Protein AF-A0A949GEE8-F1 (afdb_monomer)

pLDDT: mean 80.9, std 10.56, range [49.0, 97.5]

Foldseek 3Di:
DDDDDDDDDDDDDDDPPDDDPDPPDCPDPVNVVVV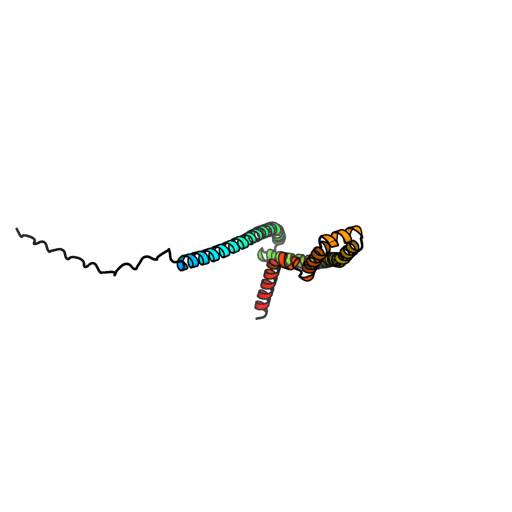VVVVVVVVVVVVVVVVVVVVVVVVVVVVVVCVVVCVVQLVVVVVVVDDSVVSVVVSVVVVVVVVVVCCVVPVVVVVVVVVVVLVCVVVVLVVQCPDPVSVVVCVVPVVSVVVVVVSCCCVVVVCVVCVVCVVVVVVVVVVVVVVVVVVVD

Secondary structure (DSSP, 8-state):
-----PPPPPPPP-----PPPPPP-TT-HHHHHHHHHHHHHHHHHHHHHHHHHHHHHHHHHHHHHHHHHHHHHHHHHHTTT--HHHHHHHHHHHHHHHHHHHHHHHHHHHHHHHHHHHHHHHHHHHHHHTSHHHHHHHHHH-HHHHHHHHHHHHHHT-HHHHHHHHHHHHHHHHHHHHHHHHHH-

Radius of gyration: 35.94 Å; Cα contacts (8 Å, |Δi|>4): 33; chains: 1; bounding box: 63×106×82 Å

Structure (mmCIF, N/CA/C/O backbone):
data_AF-A0A949GEE8-F1
#
_entry.id   AF-A0A949GEE8-F1
#
loop_
_atom_site.group_PDB
_atom_site.id
_atom_site.type_symbol
_atom_site.label_atom_id
_atom_site.label_alt_id
_atom_site.label_comp_id
_atom_site.label_asym_id
_atom_site.label_entity_id
_atom_site.label_seq_id
_atom_site.pdbx_PDB_ins_code
_atom_site.Cartn_x
_atom_site.Cartn_y
_atom_site.Cartn_z
_atom_site.occupancy
_atom_site.B_iso_or_equiv
_atom_site.auth_seq_id
_atom_site.auth_comp_id
_atom_site.auth_asym_id
_atom_site.auth_atom_id
_atom_site.pdbx_PDB_model_num
ATOM 1 N N . MET A 1 1 ? 38.386 -82.946 43.242 1.00 49.00 1 MET A N 1
ATOM 2 C CA . MET A 1 1 ? 38.991 -82.074 42.212 1.00 49.00 1 MET A CA 1
ATOM 3 C C . MET A 1 1 ? 38.326 -82.415 40.879 1.00 49.00 1 MET A C 1
ATOM 5 O O . MET A 1 1 ? 38.713 -83.385 40.246 1.00 49.00 1 MET A O 1
ATOM 9 N N . ALA A 1 2 ? 37.228 -81.736 40.532 1.00 55.41 2 ALA A N 1
ATOM 10 C CA . ALA A 1 2 ? 36.447 -82.032 39.327 1.00 55.41 2 ALA A CA 1
ATOM 11 C C . ALA A 1 2 ? 36.764 -80.991 38.246 1.00 55.41 2 ALA A C 1
ATOM 13 O O . ALA A 1 2 ? 36.607 -79.791 38.459 1.00 55.41 2 ALA A O 1
ATOM 14 N N . ILE A 1 3 ? 37.270 -81.466 37.112 1.00 55.41 3 ILE A N 1
ATOM 15 C CA . ILE A 1 3 ? 37.746 -80.661 35.987 1.00 55.41 3 ILE A CA 1
ATOM 16 C C . ILE A 1 3 ? 36.522 -80.123 35.230 1.00 55.41 3 ILE A C 1
ATOM 18 O O . ILE A 1 3 ? 35.784 -80.886 34.607 1.00 55.41 3 ILE A O 1
ATOM 22 N N . LEU A 1 4 ? 36.288 -78.809 35.283 1.00 63.59 4 LEU A N 1
ATOM 23 C CA . LEU A 1 4 ? 35.229 -78.153 34.513 1.00 63.59 4 LEU A CA 1
ATOM 24 C C . LEU A 1 4 ? 35.628 -78.091 33.030 1.00 63.59 4 LEU A C 1
ATOM 26 O O . LEU A 1 4 ? 36.481 -77.304 32.621 1.00 63.59 4 LEU A O 1
ATOM 30 N N . ARG A 1 5 ? 34.990 -78.932 32.211 1.00 63.94 5 ARG A N 1
ATOM 31 C CA . ARG A 1 5 ? 35.076 -78.906 30.744 1.00 63.94 5 ARG A CA 1
ATOM 32 C C . ARG A 1 5 ? 34.486 -77.589 30.213 1.00 63.94 5 ARG A C 1
ATOM 34 O O . ARG A 1 5 ? 33.286 -77.346 30.336 1.00 63.94 5 ARG A O 1
ATOM 41 N N . LYS A 1 6 ? 35.319 -76.749 29.594 1.00 63.22 6 LYS A N 1
ATOM 42 C CA . LYS A 1 6 ? 34.909 -75.504 28.922 1.00 63.22 6 LYS A CA 1
ATOM 43 C C . LYS A 1 6 ? 34.114 -75.852 27.650 1.00 63.22 6 LYS A C 1
ATOM 45 O O . LYS A 1 6 ? 34.649 -76.492 26.749 1.00 63.22 6 LYS A O 1
ATOM 50 N N . LYS A 1 7 ? 32.829 -75.473 27.593 1.00 64.69 7 LYS A N 1
ATOM 51 C CA . LYS A 1 7 ? 31.974 -75.598 26.393 1.00 64.69 7 LYS A CA 1
ATOM 52 C C . LYS A 1 7 ? 32.524 -74.712 25.258 1.00 64.69 7 LYS A C 1
ATOM 54 O O . LYS A 1 7 ? 32.916 -73.580 25.545 1.00 64.69 7 LYS A O 1
ATOM 59 N N . PRO A 1 8 ? 32.534 -75.174 23.993 1.00 59.94 8 PRO A N 1
ATOM 60 C CA . PRO A 1 8 ? 32.982 -74.358 22.868 1.00 59.94 8 PRO A CA 1
ATOM 61 C C . PRO A 1 8 ? 31.983 -73.223 22.600 1.00 59.94 8 PRO A C 1
ATOM 63 O O . PRO A 1 8 ? 30.769 -73.433 22.624 1.00 59.94 8 PRO A O 1
ATOM 66 N N . ALA A 1 9 ? 32.500 -72.013 22.379 1.00 63.97 9 ALA A N 1
ATOM 67 C CA . ALA A 1 9 ? 31.698 -70.844 22.035 1.00 63.97 9 ALA A CA 1
ATOM 68 C C . ALA A 1 9 ? 31.057 -71.034 20.650 1.00 63.97 9 ALA A C 1
ATOM 70 O O . ALA A 1 9 ? 31.737 -71.358 19.678 1.00 63.97 9 ALA A O 1
ATOM 71 N N . LYS A 1 10 ? 29.736 -70.854 20.582 1.00 64.19 10 LYS A N 1
ATOM 72 C CA . LYS A 1 10 ? 28.920 -70.948 19.367 1.00 64.19 10 LYS A CA 1
ATOM 73 C C . LYS A 1 10 ? 29.175 -69.706 18.503 1.00 64.19 10 LYS A C 1
ATOM 75 O O . LYS A 1 10 ? 28.939 -68.596 18.971 1.00 64.19 10 LYS A O 1
ATOM 80 N N . SER A 1 11 ? 29.675 -69.881 17.280 1.00 66.25 11 SER A N 1
ATOM 81 C CA . SER A 1 11 ? 29.863 -68.793 16.315 1.00 66.25 11 SER A CA 1
ATOM 82 C C . SER A 1 11 ? 28.506 -68.245 15.856 1.00 66.25 11 SER A C 1
ATOM 84 O O . SER A 1 11 ? 27.593 -69.005 15.532 1.00 66.25 11 SER A O 1
ATOM 86 N N . ILE A 1 12 ? 28.361 -66.919 15.875 1.00 67.69 12 ILE A N 1
ATOM 87 C CA . ILE A 1 12 ? 27.165 -66.212 15.401 1.00 67.69 12 ILE A CA 1
ATOM 88 C C . ILE A 1 12 ? 27.208 -66.216 13.863 1.00 67.69 12 ILE A C 1
ATOM 90 O O . ILE A 1 12 ? 28.231 -65.802 13.313 1.00 67.69 12 ILE A O 1
ATOM 94 N N . PRO A 1 13 ? 26.163 -66.679 13.154 1.00 65.62 13 PRO A N 1
ATOM 95 C CA . PRO A 1 13 ? 26.106 -66.574 11.700 1.00 65.62 13 PRO A CA 1
ATOM 96 C C . PRO A 1 13 ? 26.004 -65.097 11.305 1.00 65.62 13 PRO A C 1
ATOM 98 O O . PRO A 1 13 ? 25.067 -64.415 11.713 1.00 65.62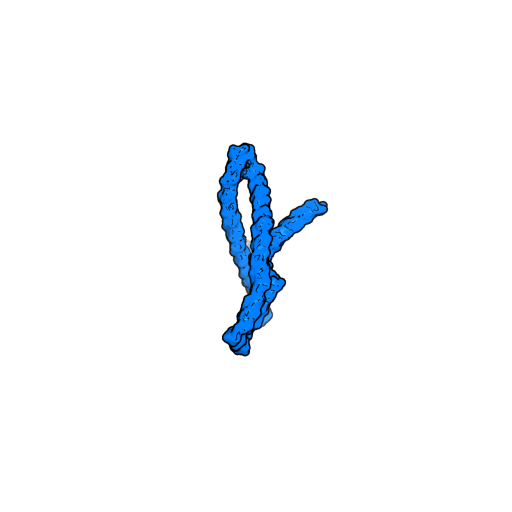 13 PRO A O 1
ATOM 101 N N . THR A 1 14 ? 26.964 -64.581 10.540 1.00 67.50 14 THR A N 1
ATOM 102 C CA . THR A 1 14 ? 26.827 -63.285 9.865 1.00 67.50 14 THR A CA 1
ATOM 103 C C . THR A 1 14 ? 25.762 -63.425 8.784 1.00 67.50 14 THR A C 1
ATOM 105 O O . THR A 1 14 ? 25.998 -64.113 7.791 1.00 67.50 14 THR A O 1
ATOM 108 N N . GLU A 1 15 ? 24.586 -62.831 8.996 1.00 73.25 15 GLU A N 1
ATOM 109 C CA . GLU A 1 15 ? 23.556 -62.746 7.960 1.00 73.25 15 GLU A CA 1
ATOM 110 C C . GLU A 1 15 ? 24.078 -61.921 6.777 1.00 73.25 15 GLU A C 1
ATOM 112 O O . GLU A 1 15 ? 24.629 -60.831 6.943 1.00 73.25 15 GLU A O 1
ATOM 117 N N . ASP A 1 16 ? 23.954 -62.494 5.583 1.00 76.50 16 ASP A N 1
ATOM 118 C CA . ASP A 1 16 ? 24.390 -61.903 4.325 1.00 76.50 16 ASP A CA 1
ATOM 119 C C . ASP A 1 16 ? 23.353 -60.863 3.874 1.00 76.50 16 ASP A C 1
ATOM 121 O O . ASP A 1 16 ? 22.293 -61.205 3.349 1.00 76.50 16 ASP A O 1
ATOM 125 N N . PHE A 1 17 ? 23.637 -59.580 4.118 1.00 76.88 17 PHE A N 1
ATOM 126 C CA . PHE A 1 17 ? 22.763 -58.453 3.757 1.00 76.88 17 PHE A CA 1
ATOM 127 C C . PHE A 1 17 ? 22.779 -58.109 2.255 1.00 76.88 17 PHE A C 1
ATOM 129 O O . PHE A 1 17 ? 22.284 -57.052 1.855 1.00 76.88 17 PHE A O 1
ATOM 136 N N . GLY A 1 18 ? 23.320 -58.992 1.414 1.00 82.00 18 GLY A N 1
ATOM 137 C CA . GLY A 1 18 ? 23.455 -58.769 -0.015 1.00 82.00 18 GLY A CA 1
ATOM 138 C C . GLY A 1 18 ? 24.596 -57.813 -0.356 1.00 82.00 18 GLY A C 1
ATOM 139 O O . GLY A 1 18 ? 25.182 -57.129 0.487 1.00 82.00 18 GLY A O 1
ATOM 140 N N . VAL A 1 19 ? 24.943 -57.774 -1.640 1.00 78.00 19 VAL A N 1
ATOM 141 C CA . VAL A 1 19 ? 26.004 -56.895 -2.136 1.00 78.00 19 VAL A CA 1
ATOM 142 C C . VAL A 1 19 ? 25.534 -55.443 -2.136 1.00 78.00 19 VAL A C 1
ATOM 144 O O . VAL A 1 19 ? 24.436 -55.128 -2.596 1.00 78.00 19 VAL A O 1
ATOM 147 N N . SER A 1 20 ? 26.382 -54.545 -1.633 1.00 80.81 20 SER A N 1
ATOM 148 C CA . SER A 1 20 ? 26.119 -53.106 -1.671 1.00 80.81 20 SER A CA 1
ATOM 149 C C . SER A 1 20 ? 25.846 -52.671 -3.117 1.00 80.81 20 SER A C 1
ATOM 151 O O . SER A 1 20 ? 26.635 -52.974 -4.017 1.00 80.81 20 SER A O 1
ATOM 153 N N . GLY A 1 21 ? 24.709 -52.009 -3.349 1.00 82.06 21 GLY A N 1
ATOM 154 C CA . GLY A 1 21 ? 24.316 -51.535 -4.677 1.00 82.06 21 GLY A CA 1
ATOM 155 C C . GLY A 1 21 ? 25.381 -50.619 -5.285 1.00 82.06 21 GLY A C 1
ATOM 156 O O . GLY A 1 21 ? 26.124 -49.949 -4.565 1.00 82.06 21 GLY A O 1
ATOM 157 N N . GLN A 1 22 ? 25.474 -50.592 -6.617 1.00 81.88 22 GLN A N 1
ATOM 158 C CA . GLN A 1 22 ? 26.475 -49.766 -7.294 1.00 81.88 22 GLN A CA 1
ATOM 159 C C . GLN A 1 22 ? 26.357 -48.295 -6.850 1.00 81.88 22 GLN A C 1
ATOM 161 O O . GLN A 1 22 ? 25.243 -47.766 -6.774 1.00 81.88 22 GLN A O 1
ATOM 166 N N . PRO A 1 23 ? 27.484 -47.619 -6.559 1.00 81.25 23 PRO A N 1
ATOM 167 C CA . PRO A 1 23 ? 27.456 -46.235 -6.116 1.00 81.25 23 PRO A CA 1
ATOM 168 C C . PRO A 1 23 ? 26.852 -45.352 -7.210 1.00 81.25 23 PRO A C 1
ATOM 170 O O . PRO A 1 23 ? 27.159 -45.508 -8.393 1.00 81.25 23 PRO A O 1
ATOM 173 N N . ILE A 1 24 ? 25.999 -44.404 -6.815 1.00 79.38 24 ILE A N 1
ATOM 174 C CA . ILE A 1 24 ? 25.363 -43.482 -7.761 1.00 79.38 24 ILE A CA 1
ATOM 175 C C . ILE A 1 24 ? 26.445 -42.712 -8.523 1.00 79.38 24 ILE A C 1
ATOM 177 O O . ILE A 1 24 ? 27.227 -41.954 -7.942 1.00 79.38 24 ILE A O 1
ATOM 181 N N . ASN A 1 25 ? 26.470 -42.898 -9.842 1.00 82.19 25 ASN A N 1
ATOM 182 C CA . ASN A 1 25 ? 27.443 -42.265 -10.715 1.00 82.19 25 ASN A CA 1
ATOM 183 C C . ASN A 1 25 ? 27.067 -40.795 -10.969 1.00 82.19 25 ASN A C 1
ATOM 185 O O . ASN A 1 25 ? 26.136 -40.487 -11.715 1.00 82.19 25 ASN A O 1
ATOM 189 N N . ARG A 1 26 ? 27.821 -39.880 -10.353 1.00 80.94 26 ARG A N 1
ATOM 190 C CA . ARG A 1 26 ? 27.609 -38.425 -10.431 1.00 80.94 26 ARG A CA 1
ATOM 191 C C . ARG A 1 26 ? 28.000 -37.812 -11.784 1.00 80.94 26 ARG A C 1
ATOM 193 O O . ARG A 1 26 ? 27.663 -36.657 -12.020 1.00 80.94 26 ARG A O 1
ATOM 200 N N . ASN A 1 27 ? 28.656 -38.565 -12.674 1.00 83.75 27 ASN A N 1
ATOM 201 C CA . ASN A 1 27 ? 29.057 -38.095 -14.006 1.00 83.75 27 ASN A CA 1
ATOM 202 C C . ASN A 1 27 ? 27.949 -38.203 -15.069 1.00 83.75 27 ASN A C 1
ATOM 204 O O . ASN A 1 27 ? 28.174 -37.805 -16.211 1.00 83.75 27 ASN A O 1
ATOM 208 N N . ASN A 1 28 ? 26.768 -38.744 -14.746 1.00 87.38 28 ASN A N 1
ATOM 209 C CA . ASN A 1 28 ? 25.679 -38.826 -15.720 1.00 87.38 28 ASN A CA 1
ATOM 210 C C . ASN A 1 28 ? 25.092 -37.419 -15.993 1.00 87.38 28 ASN A C 1
ATOM 212 O O . ASN A 1 28 ? 24.661 -36.759 -15.040 1.00 87.38 28 ASN A O 1
ATOM 216 N N . PRO A 1 29 ? 25.005 -36.970 -17.265 1.00 89.56 29 PRO A N 1
ATOM 217 C CA . PRO A 1 29 ? 24.419 -35.677 -17.631 1.00 89.56 29 PRO A CA 1
ATOM 218 C C . PRO A 1 29 ? 23.014 -35.442 -17.059 1.00 89.56 29 PRO A C 1
ATOM 220 O O . PRO A 1 29 ? 22.670 -34.314 -16.710 1.00 89.56 29 PRO A O 1
ATOM 223 N N . PHE A 1 30 ? 22.215 -36.504 -16.903 1.00 90.50 30 PHE A N 1
ATOM 224 C CA . PHE A 1 30 ? 20.879 -36.417 -16.315 1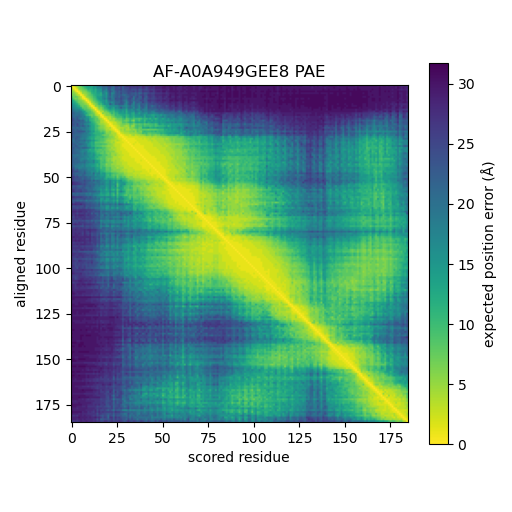.00 90.50 30 PHE A CA 1
ATOM 225 C C . PHE A 1 30 ? 20.912 -36.015 -14.834 1.00 90.50 30 PHE A C 1
ATOM 227 O O . PHE A 1 30 ? 20.151 -35.144 -14.419 1.00 90.50 30 PHE A O 1
ATOM 234 N N . TYR A 1 31 ? 21.818 -36.601 -14.040 1.00 89.75 31 TYR A N 1
ATOM 235 C CA . TYR A 1 31 ? 21.957 -36.277 -12.615 1.00 89.75 31 TYR A CA 1
ATOM 236 C C . TYR A 1 31 ? 22.372 -34.813 -12.429 1.00 89.75 31 TYR A C 1
ATOM 238 O O . TYR A 1 31 ? 21.798 -34.108 -11.601 1.00 89.75 31 TYR A O 1
ATOM 246 N N . PHE A 1 32 ? 23.310 -34.334 -13.253 1.00 91.12 32 PHE A N 1
ATOM 247 C CA . PHE A 1 32 ? 23.725 -32.932 -13.261 1.00 91.12 32 PHE A CA 1
ATOM 248 C C . PHE A 1 32 ? 22.570 -31.988 -13.632 1.00 91.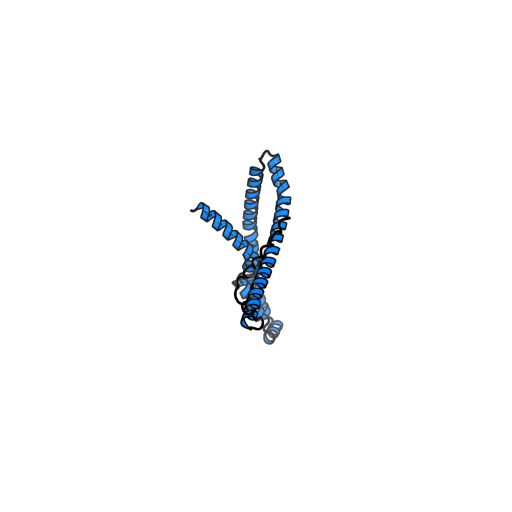12 32 PHE A C 1
ATOM 250 O O . PHE A 1 32 ? 22.313 -31.024 -12.912 1.00 91.12 32 PHE A O 1
ATOM 257 N N . GLY A 1 33 ? 21.834 -32.288 -14.709 1.00 93.50 33 GLY A N 1
ATOM 258 C CA . GLY A 1 33 ? 20.691 -31.484 -15.148 1.00 93.50 33 GLY A CA 1
ATOM 259 C C . GLY A 1 33 ? 19.563 -31.431 -14.115 1.00 93.50 33 GLY A C 1
ATOM 260 O O . GLY A 1 33 ? 19.028 -30.358 -13.843 1.00 93.50 33 GLY A O 1
ATOM 261 N N . PHE A 1 34 ? 19.243 -32.561 -13.482 1.00 94.56 34 PHE A N 1
ATOM 262 C CA . PHE A 1 34 ? 18.227 -32.635 -12.431 1.00 94.56 34 PHE A CA 1
ATOM 263 C C . PHE A 1 34 ? 18.610 -31.815 -11.191 1.00 94.56 34 PHE A C 1
ATOM 265 O O . PHE A 1 34 ? 17.787 -31.055 -10.669 1.00 94.56 34 PHE A O 1
ATOM 272 N N . LEU A 1 35 ? 19.867 -31.920 -10.738 1.00 94.44 35 LEU A N 1
ATOM 273 C CA . LEU A 1 35 ? 20.364 -31.148 -9.597 1.00 94.44 35 LEU A CA 1
ATOM 274 C C . LEU A 1 35 ? 20.372 -29.646 -9.906 1.00 94.44 35 LEU A C 1
ATOM 276 O O . LEU A 1 35 ? 19.938 -28.845 -9.080 1.00 94.44 35 LEU A O 1
ATOM 280 N N . ALA A 1 36 ? 20.821 -29.273 -11.107 1.00 94.88 36 ALA A N 1
ATOM 281 C CA . ALA A 1 36 ? 20.853 -27.889 -11.562 1.00 94.88 36 ALA A CA 1
ATOM 282 C C . ALA A 1 36 ? 19.443 -27.294 -11.675 1.00 94.88 36 ALA A C 1
ATOM 284 O O . ALA A 1 36 ? 19.211 -26.191 -11.191 1.00 94.88 36 ALA A O 1
ATOM 285 N N . ALA A 1 37 ? 18.483 -28.028 -12.246 1.00 95.81 37 ALA A N 1
ATOM 286 C CA . ALA A 1 37 ? 17.096 -27.581 -12.362 1.00 95.81 37 ALA A CA 1
ATOM 287 C C . ALA A 1 37 ? 16.430 -27.419 -10.988 1.00 95.81 37 ALA A C 1
ATOM 289 O O . ALA A 1 37 ? 15.811 -26.392 -10.714 1.00 95.81 37 ALA A O 1
ATOM 290 N N . THR A 1 38 ? 16.607 -28.392 -10.092 1.00 96.50 38 THR A N 1
ATOM 291 C CA . THR A 1 38 ? 16.062 -28.328 -8.726 1.00 96.50 38 THR A CA 1
ATOM 292 C C . THR A 1 38 ? 16.702 -27.192 -7.930 1.00 96.50 38 THR A C 1
ATOM 294 O O . THR A 1 38 ? 16.006 -26.440 -7.244 1.00 96.50 38 THR A O 1
ATOM 297 N N . GLY A 1 39 ? 18.017 -27.009 -8.071 1.00 96.44 39 GLY A N 1
ATOM 298 C CA . GLY A 1 39 ? 18.748 -25.883 -7.498 1.00 96.44 39 GLY A CA 1
ATOM 299 C C . GLY A 1 39 ? 18.259 -24.541 -8.039 1.00 96.44 39 GLY A C 1
ATOM 300 O O . GLY A 1 39 ? 18.015 -23.627 -7.258 1.00 96.44 39 GLY A O 1
ATOM 301 N N . ALA A 1 40 ? 18.027 -24.433 -9.349 1.00 97.00 40 ALA A N 1
ATOM 302 C CA . ALA A 1 40 ? 17.513 -23.223 -9.984 1.00 97.00 40 ALA A CA 1
ATOM 303 C C . ALA A 1 40 ? 16.092 -22.887 -9.517 1.00 97.00 40 ALA A C 1
ATOM 305 O O . ALA A 1 40 ? 15.825 -21.742 -9.159 1.00 97.00 40 ALA A O 1
ATOM 306 N N . ILE A 1 41 ? 15.190 -23.873 -9.453 1.00 97.50 41 ILE A N 1
ATOM 307 C CA . ILE A 1 41 ? 13.834 -23.676 -8.923 1.00 97.50 41 ILE A CA 1
ATOM 308 C C . ILE A 1 41 ? 13.908 -23.210 -7.469 1.00 97.50 41 ILE A C 1
ATOM 310 O O . ILE A 1 41 ? 13.268 -22.223 -7.117 1.00 97.50 41 ILE A O 1
ATOM 314 N N . THR A 1 42 ? 14.732 -23.862 -6.647 1.00 96.69 42 THR A N 1
ATOM 315 C CA . THR A 1 42 ? 14.915 -23.504 -5.232 1.00 96.69 42 THR A CA 1
ATOM 316 C C . THR A 1 42 ? 15.491 -22.095 -5.070 1.00 96.69 42 THR A C 1
ATOM 318 O O . THR A 1 42 ? 15.035 -21.323 -4.232 1.00 96.69 42 THR A O 1
ATOM 321 N N . ALA A 1 43 ? 16.459 -21.710 -5.901 1.00 96.00 43 ALA A N 1
ATOM 322 C CA . ALA A 1 43 ? 17.030 -20.368 -5.890 1.00 96.00 43 ALA A CA 1
ATOM 323 C C . ALA A 1 43 ? 15.996 -19.307 -6.298 1.00 96.00 43 ALA A C 1
ATOM 325 O O . ALA A 1 43 ? 15.879 -18.272 -5.642 1.00 96.00 43 ALA A O 1
ATOM 326 N N . LEU A 1 44 ? 15.206 -19.570 -7.344 1.00 96.00 44 LEU A N 1
ATOM 327 C CA . LEU A 1 44 ? 14.151 -18.664 -7.802 1.00 96.00 44 LEU A CA 1
ATOM 328 C C . LEU A 1 44 ? 13.031 -18.517 -6.767 1.00 96.00 44 LEU A C 1
ATOM 330 O O . LEU A 1 44 ? 12.527 -17.409 -6.567 1.00 96.00 44 LEU A O 1
ATOM 334 N N . THR A 1 45 ? 12.639 -19.598 -6.089 1.00 95.25 45 THR A N 1
ATOM 335 C CA . THR A 1 45 ? 11.632 -19.532 -5.023 1.00 95.25 45 THR A CA 1
ATOM 336 C C . THR A 1 45 ? 12.160 -18.778 -3.809 1.00 95.25 45 THR A C 1
ATOM 338 O O . THR A 1 45 ? 11.447 -17.908 -3.311 1.00 95.25 45 THR A O 1
ATOM 341 N N . LEU A 1 46 ? 13.409 -19.011 -3.383 1.00 94.81 46 LEU A N 1
ATOM 342 C CA . LEU A 1 46 ? 14.037 -18.231 -2.311 1.00 94.81 46 LEU A CA 1
ATOM 343 C C . LEU A 1 46 ? 14.135 -16.746 -2.669 1.00 94.81 46 LEU A C 1
ATOM 345 O O . LEU A 1 46 ? 13.801 -15.899 -1.844 1.00 94.81 46 LEU A O 1
ATOM 349 N N . MET A 1 47 ? 14.540 -16.418 -3.898 1.00 94.62 47 MET A N 1
ATOM 350 C CA . MET A 1 47 ? 14.621 -15.034 -4.370 1.00 94.62 47 MET A CA 1
ATOM 351 C C . MET A 1 47 ? 13.256 -14.338 -4.292 1.00 94.62 47 MET A C 1
ATOM 353 O O . MET A 1 47 ? 13.156 -13.216 -3.795 1.00 94.62 47 MET A O 1
ATOM 357 N N . ARG A 1 48 ? 12.184 -15.016 -4.723 1.00 91.25 48 ARG A N 1
ATOM 358 C CA . ARG A 1 48 ? 10.811 -14.494 -4.618 1.00 91.25 48 ARG A CA 1
ATOM 359 C C . ARG A 1 48 ? 10.342 -14.371 -3.170 1.00 91.25 48 ARG A C 1
ATOM 361 O O . ARG A 1 48 ? 9.714 -13.373 -2.825 1.00 91.25 48 ARG A O 1
ATOM 368 N N . ALA A 1 49 ? 10.653 -15.350 -2.325 1.00 88.31 49 ALA A N 1
ATOM 369 C CA . ALA A 1 49 ? 10.310 -15.313 -0.908 1.00 88.31 49 ALA A CA 1
ATOM 370 C C . ALA A 1 49 ? 10.991 -14.131 -0.204 1.00 88.31 49 ALA A C 1
ATOM 372 O O . ALA A 1 49 ? 10.342 -13.408 0.549 1.00 88.31 49 ALA A O 1
ATOM 373 N N . LEU A 1 50 ? 12.267 -13.880 -0.507 1.00 88.38 50 LEU A N 1
ATOM 374 C CA . LEU A 1 50 ? 13.026 -12.768 0.058 1.00 88.38 50 LEU A CA 1
ATOM 375 C C . LEU A 1 50 ? 12.478 -11.409 -0.407 1.00 88.38 50 LEU A C 1
ATOM 377 O O . LEU A 1 50 ? 12.310 -10.501 0.408 1.00 88.38 50 LEU A O 1
ATOM 381 N N . ALA A 1 51 ? 12.115 -11.293 -1.689 1.00 84.31 51 ALA A N 1
ATOM 382 C CA . ALA A 1 51 ? 11.430 -10.113 -2.216 1.00 84.31 51 ALA A CA 1
ATOM 383 C C . ALA A 1 51 ? 10.080 -9.868 -1.514 1.00 84.31 51 ALA A C 1
ATOM 385 O O . ALA A 1 51 ? 9.790 -8.746 -1.103 1.00 84.31 51 ALA A O 1
ATOM 386 N N . SER A 1 52 ? 9.279 -10.918 -1.300 1.00 82.56 52 SER A N 1
ATOM 387 C CA . SER A 1 52 ? 8.013 -10.813 -0.564 1.00 82.56 52 SER A CA 1
ATOM 388 C C . SER A 1 52 ? 8.218 -10.442 0.908 1.00 82.56 52 SER A C 1
ATOM 390 O O . SER A 1 52 ? 7.419 -9.691 1.466 1.00 82.56 52 SER A O 1
ATOM 392 N N . ALA A 1 53 ? 9.275 -10.945 1.550 1.00 85.75 53 ALA A N 1
ATOM 393 C CA . ALA A 1 53 ? 9.570 -10.666 2.953 1.00 85.75 53 ALA A CA 1
ATOM 394 C C . ALA A 1 53 ? 9.894 -9.182 3.192 1.00 85.75 53 ALA A C 1
ATOM 396 O O . ALA A 1 53 ? 9.447 -8.615 4.188 1.00 85.75 53 ALA A O 1
ATOM 397 N N . SER A 1 54 ? 10.598 -8.526 2.260 1.00 86.19 54 SER A N 1
ATOM 398 C CA . SER A 1 54 ? 10.870 -7.080 2.326 1.00 86.19 54 SER A CA 1
ATOM 399 C C . SER A 1 54 ? 9.583 -6.260 2.469 1.00 86.19 54 SER A C 1
ATOM 401 O O . SER A 1 54 ? 9.487 -5.379 3.325 1.00 86.19 54 SER A O 1
ATOM 403 N N . GLN A 1 55 ? 8.548 -6.608 1.701 1.00 83.25 55 GLN A N 1
ATOM 404 C CA . GLN A 1 55 ? 7.258 -5.926 1.773 1.00 83.25 55 GLN A CA 1
ATOM 405 C C . GLN A 1 55 ? 6.554 -6.137 3.121 1.00 83.25 55 GLN A C 1
ATOM 407 O O . GLN A 1 55 ? 5.911 -5.219 3.630 1.00 83.25 55 GLN A O 1
ATOM 412 N N . VAL A 1 56 ? 6.711 -7.309 3.740 1.00 87.88 56 VAL A N 1
ATOM 413 C CA . VAL A 1 56 ? 6.186 -7.569 5.088 1.00 87.88 56 VAL A CA 1
ATOM 414 C C . VAL A 1 56 ? 6.865 -6.670 6.121 1.00 87.88 56 VAL A C 1
ATOM 416 O O . VAL A 1 56 ? 6.171 -6.108 6.964 1.00 87.88 56 VAL A O 1
ATOM 419 N N . PHE A 1 57 ? 8.181 -6.450 6.037 1.00 87.75 57 PHE A N 1
ATOM 420 C CA . PHE A 1 57 ? 8.864 -5.503 6.929 1.00 87.75 57 PHE A CA 1
ATOM 421 C C . PHE A 1 57 ? 8.309 -4.081 6.800 1.00 87.75 57 PHE A C 1
ATOM 423 O O . PHE A 1 57 ? 8.064 -3.432 7.816 1.00 87.75 57 PHE A O 1
ATOM 430 N N . VAL A 1 58 ? 8.031 -3.617 5.576 1.00 89.00 58 VAL A N 1
ATOM 431 C CA . VAL A 1 58 ? 7.380 -2.314 5.347 1.00 89.00 58 VAL A CA 1
ATOM 432 C C . VAL A 1 58 ? 6.001 -2.272 6.008 1.00 89.00 58 VAL A C 1
ATOM 434 O O . VAL A 1 58 ? 5.690 -1.312 6.710 1.00 89.00 58 VAL A O 1
ATOM 437 N N . LEU A 1 59 ? 5.190 -3.322 5.857 1.00 85.81 59 LEU A N 1
ATOM 438 C CA . LEU A 1 59 ? 3.879 -3.402 6.508 1.00 85.81 59 LEU A CA 1
ATOM 439 C C . LEU A 1 59 ? 3.977 -3.425 8.034 1.00 85.81 59 LEU A C 1
ATOM 441 O O . LEU A 1 59 ? 3.153 -2.795 8.693 1.00 85.81 59 LEU A O 1
ATOM 445 N N . ILE A 1 60 ? 4.970 -4.113 8.601 1.00 91.50 60 ILE A N 1
ATOM 446 C CA . ILE A 1 60 ? 5.213 -4.128 10.048 1.00 91.50 60 ILE A CA 1
ATOM 447 C C . ILE A 1 60 ? 5.559 -2.718 10.527 1.00 91.50 60 ILE A C 1
ATOM 449 O O . ILE A 1 60 ? 4.953 -2.245 11.483 1.00 91.50 60 ILE A O 1
ATOM 453 N N . ILE A 1 61 ? 6.471 -2.019 9.844 1.00 93.50 61 ILE A N 1
ATOM 454 C CA . ILE A 1 61 ? 6.854 -0.641 10.185 1.00 93.50 61 ILE A CA 1
ATOM 455 C C . ILE A 1 61 ? 5.644 0.294 10.109 1.00 93.50 61 ILE A C 1
ATOM 457 O O . ILE A 1 61 ? 5.382 1.033 11.058 1.00 93.50 61 ILE A O 1
ATOM 461 N N . ILE A 1 62 ? 4.873 0.233 9.020 1.00 90.94 62 ILE A N 1
ATOM 462 C CA . ILE A 1 62 ? 3.645 1.020 8.859 1.00 90.94 62 ILE A CA 1
ATOM 463 C C . ILE A 1 62 ? 2.668 0.703 9.997 1.00 90.94 62 ILE A C 1
ATOM 465 O O . ILE A 1 62 ? 2.154 1.612 10.641 1.00 90.94 62 ILE A O 1
ATOM 469 N N . SER A 1 63 ? 2.450 -0.576 10.296 1.00 89.75 63 SER A N 1
ATOM 470 C CA . SER A 1 63 ? 1.541 -1.008 11.361 1.00 89.75 63 SER A CA 1
ATOM 471 C C . SER A 1 63 ? 1.990 -0.522 12.736 1.00 89.75 63 SER A C 1
ATOM 473 O O . SER A 1 63 ? 1.155 -0.067 13.510 1.00 89.75 63 SER A O 1
ATOM 475 N N . LEU A 1 64 ? 3.292 -0.569 13.039 1.00 92.12 64 LEU A N 1
ATOM 476 C CA . LEU A 1 64 ? 3.853 -0.035 14.281 1.00 92.12 64 LEU A CA 1
ATOM 477 C C . LEU A 1 64 ? 3.642 1.477 14.373 1.00 92.12 64 LEU A C 1
ATOM 479 O O . LEU A 1 64 ? 3.231 1.972 15.421 1.00 92.12 64 LEU A O 1
ATOM 483 N N . PHE A 1 65 ? 3.856 2.195 13.270 1.00 91.50 65 PHE A N 1
ATOM 484 C CA . PHE A 1 65 ? 3.635 3.635 13.200 1.00 91.50 65 PHE A CA 1
ATOM 485 C C . PHE A 1 65 ? 2.164 3.992 13.445 1.00 91.50 65 PHE A C 1
ATOM 487 O O . PHE A 1 65 ? 1.864 4.843 14.282 1.00 91.50 65 PHE A O 1
ATOM 494 N N . PHE A 1 66 ? 1.233 3.289 12.793 1.00 85.88 66 PHE A N 1
ATOM 495 C CA . PHE A 1 66 ? -0.198 3.447 13.046 1.00 85.88 66 PHE A CA 1
ATOM 496 C C . PHE A 1 66 ? -0.559 3.066 14.483 1.00 85.88 66 PHE A C 1
ATOM 498 O O . PHE A 1 66 ? -1.248 3.829 15.145 1.00 85.88 66 PHE A O 1
ATOM 505 N N . ALA A 1 67 ? -0.086 1.937 15.011 1.00 85.56 67 ALA A N 1
ATOM 506 C CA . ALA A 1 67 ? -0.383 1.520 16.381 1.00 85.56 67 ALA A CA 1
ATOM 507 C C . ALA A 1 67 ? 0.086 2.562 17.409 1.00 85.56 67 ALA A C 1
ATOM 509 O O . ALA A 1 67 ? -0.667 2.917 18.318 1.00 85.56 67 ALA A O 1
ATOM 510 N N . MET A 1 68 ? 1.296 3.097 17.234 1.00 87.25 68 MET A N 1
ATOM 511 C CA . MET A 1 68 ? 1.848 4.151 18.083 1.00 87.25 68 MET A CA 1
ATOM 512 C C . MET A 1 68 ? 1.073 5.467 17.934 1.00 87.25 68 MET A C 1
ATOM 514 O O . MET A 1 68 ? 0.752 6.099 18.938 1.00 87.25 68 MET A O 1
ATOM 518 N N . GLY A 1 69 ? 0.717 5.850 16.704 1.00 84.88 69 GLY A N 1
ATOM 519 C CA . GLY A 1 69 ? -0.025 7.078 16.406 1.00 84.88 69 GLY A CA 1
ATOM 520 C C . GLY A 1 69 ? -1.509 7.037 16.790 1.00 84.88 69 GLY A C 1
ATOM 521 O O . GLY A 1 69 ? -2.083 8.068 17.132 1.00 84.88 69 GLY A O 1
ATOM 522 N N . LEU A 1 70 ? -2.139 5.859 16.786 1.00 85.19 70 LEU A N 1
ATOM 523 C CA . LEU A 1 70 ? -3.541 5.671 17.176 1.00 85.19 70 LEU A CA 1
ATOM 524 C C . LEU A 1 70 ? -3.709 5.482 18.687 1.00 85.19 70 LEU A C 1
ATOM 526 O O . LEU A 1 70 ? -4.799 5.732 19.206 1.00 85.19 70 LEU A O 1
ATOM 530 N N . ASN A 1 71 ? -2.667 5.062 19.410 1.00 87.50 71 ASN A N 1
ATOM 531 C CA . ASN A 1 71 ? -2.740 4.849 20.856 1.00 87.50 71 ASN A CA 1
ATOM 532 C C . ASN A 1 71 ? -3.234 6.088 21.644 1.00 87.50 71 ASN A C 1
ATOM 534 O O . ASN A 1 71 ? -4.084 5.916 22.523 1.00 87.50 71 ASN A O 1
ATOM 538 N N . PRO A 1 72 ? -2.815 7.331 21.325 1.00 84.38 72 PRO A N 1
ATOM 539 C CA . PRO A 1 72 ? -3.380 8.534 21.936 1.00 84.38 72 P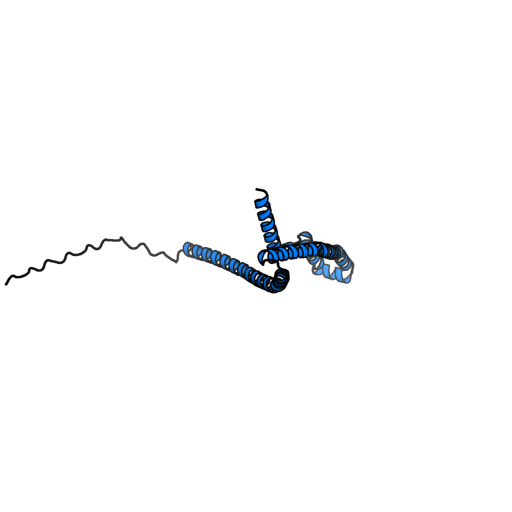RO A CA 1
ATOM 540 C C . PRO A 1 72 ? -4.880 8.699 21.675 1.00 84.38 72 PRO A C 1
ATOM 542 O O . PRO A 1 72 ? -5.631 8.992 22.601 1.00 84.38 72 PRO A O 1
ATOM 545 N N . ALA A 1 73 ? -5.341 8.458 20.444 1.00 85.25 73 ALA A N 1
ATOM 546 C CA . ALA A 1 73 ? -6.753 8.589 20.080 1.00 85.25 73 ALA A CA 1
ATOM 547 C C . ALA A 1 73 ? -7.623 7.546 20.802 1.00 85.25 73 ALA A C 1
ATOM 549 O O . ALA A 1 73 ? -8.687 7.859 21.340 1.00 85.25 73 ALA A O 1
ATOM 550 N N . VAL A 1 74 ? -7.128 6.309 20.888 1.00 85.88 74 VAL A N 1
ATOM 551 C CA . VAL A 1 74 ? -7.759 5.226 21.650 1.00 85.88 74 VAL A CA 1
ATOM 552 C C . VAL A 1 74 ? -7.787 5.549 23.149 1.00 85.88 74 VAL A C 1
ATOM 554 O O . VAL A 1 74 ? -8.806 5.315 23.801 1.00 85.88 74 VAL A O 1
ATOM 557 N N . SER A 1 75 ? -6.709 6.110 23.701 1.00 85.25 75 SER A N 1
ATOM 558 C CA . SER A 1 75 ? -6.637 6.502 25.117 1.00 85.25 75 SER A CA 1
ATOM 559 C C . SER A 1 75 ? -7.562 7.679 25.435 1.00 85.25 75 SER A C 1
ATOM 561 O O . SER A 1 75 ? -8.244 7.662 26.454 1.00 85.25 75 SER A O 1
ATOM 563 N N . ALA A 1 76 ? -7.681 8.659 24.534 1.00 87.88 76 ALA A N 1
ATOM 564 C CA . ALA A 1 76 ? -8.616 9.773 24.680 1.00 87.88 76 ALA A CA 1
ATOM 565 C C . ALA A 1 76 ? -10.082 9.303 24.730 1.00 87.88 76 ALA A C 1
ATOM 567 O O . ALA A 1 76 ? -10.880 9.848 25.493 1.00 87.88 76 ALA A O 1
ATOM 568 N N . LEU A 1 77 ? -10.438 8.265 23.962 1.00 86.81 77 LEU A N 1
ATOM 569 C CA . LEU A 1 77 ? -11.759 7.633 24.038 1.00 86.81 77 LEU A CA 1
ATOM 570 C C . LEU A 1 77 ? -11.940 6.795 25.309 1.00 86.81 77 LEU A C 1
ATOM 572 O O . LEU A 1 77 ? -13.024 6.807 25.891 1.00 86.81 77 LEU A O 1
ATOM 576 N N . GLN A 1 78 ? -10.901 6.095 25.769 1.00 89.69 78 GLN A N 1
ATOM 577 C CA . GLN A 1 78 ? -10.958 5.358 27.037 1.00 89.69 78 GLN A CA 1
ATOM 578 C C . GLN A 1 78 ? -11.153 6.295 28.234 1.00 89.69 78 GLN A C 1
ATOM 580 O O . GLN A 1 78 ? -11.988 6.018 29.091 1.00 89.69 78 GLN A O 1
ATOM 585 N N . ASN A 1 79 ? -10.487 7.452 28.238 1.00 88.81 79 ASN A N 1
ATOM 586 C CA . ASN A 1 79 ? -10.650 8.480 29.271 1.00 88.81 79 ASN A CA 1
ATOM 587 C C . ASN A 1 79 ? -12.066 9.085 29.303 1.00 88.81 79 ASN A C 1
ATOM 589 O O . ASN A 1 79 ? -12.458 9.674 30.304 1.00 88.81 79 ASN A O 1
ATOM 593 N N . LYS A 1 80 ? -12.859 8.916 28.235 1.00 90.00 80 LYS A N 1
ATOM 594 C CA . LYS A 1 80 ? -14.287 9.279 28.183 1.00 90.00 80 LYS A CA 1
ATOM 595 C C . LYS A 1 80 ? -15.218 8.167 28.698 1.00 90.00 80 LYS A C 1
ATOM 597 O O . LYS A 1 80 ? -16.430 8.277 28.550 1.00 90.00 80 LYS A O 1
ATOM 602 N N . GLY A 1 81 ? -14.676 7.096 29.282 1.00 88.44 81 GLY A N 1
ATOM 603 C CA . GLY A 1 81 ? -15.443 6.000 29.883 1.00 88.44 81 GLY A CA 1
ATOM 604 C C . GLY A 1 81 ? -15.756 4.834 28.939 1.00 88.44 81 GLY A C 1
ATOM 605 O O . GLY A 1 81 ? -16.499 3.926 29.315 1.00 88.44 81 GLY A O 1
ATOM 606 N N . LEU A 1 82 ? -15.204 4.810 27.717 1.00 88.56 82 LEU A N 1
ATOM 607 C CA . LEU A 1 82 ? -15.356 3.656 26.827 1.00 88.56 82 LEU A CA 1
ATOM 608 C C . LEU A 1 82 ? -14.401 2.524 27.225 1.00 88.56 82 LEU A C 1
ATOM 610 O O . LEU A 1 82 ? -13.208 2.733 27.429 1.00 88.56 82 LEU A O 1
ATOM 614 N N . SER A 1 83 ? -14.898 1.284 27.232 1.00 89.56 83 SER A N 1
ATOM 615 C CA . SER A 1 83 ? -14.029 0.112 27.364 1.00 89.56 83 SER A CA 1
ATOM 616 C C . SER A 1 83 ? -13.081 -0.001 26.165 1.00 89.56 83 SER A C 1
ATOM 618 O O . SER A 1 83 ? -13.443 0.346 25.036 1.00 89.56 83 SER A O 1
ATOM 620 N N . ARG A 1 84 ? -11.873 -0.539 26.383 1.00 85.75 84 ARG A N 1
ATOM 621 C CA . ARG A 1 84 ? -10.814 -0.652 25.359 1.00 85.75 84 ARG A CA 1
ATOM 622 C C . ARG A 1 84 ? -11.314 -1.225 24.025 1.00 85.75 84 ARG A C 1
ATOM 624 O O . ARG A 1 84 ? -10.980 -0.697 22.971 1.00 85.75 84 ARG A O 1
ATOM 631 N N . LYS A 1 85 ? -12.174 -2.252 24.061 1.00 89.44 85 LYS A N 1
ATOM 632 C CA . LYS A 1 85 ? -12.766 -2.871 22.857 1.00 89.44 85 LYS A CA 1
ATOM 633 C C . LYS A 1 85 ? -13.656 -1.898 22.071 1.00 89.44 85 LYS A C 1
ATOM 635 O O . LYS A 1 85 ? -13.549 -1.815 20.848 1.00 89.44 85 LYS A O 1
ATOM 640 N N . LYS A 1 86 ? -14.509 -1.135 22.764 1.00 91.62 86 LYS A N 1
ATOM 641 C CA . LYS A 1 86 ? -15.396 -0.144 22.135 1.00 91.62 86 LYS A CA 1
ATOM 642 C C . LYS A 1 86 ? -14.598 1.030 21.572 1.00 91.62 86 LYS A C 1
ATOM 644 O O . LYS A 1 86 ? -14.847 1.433 20.443 1.00 91.62 86 LYS A O 1
ATOM 649 N N . ALA A 1 87 ? -13.600 1.514 22.313 1.00 88.25 87 ALA A N 1
ATOM 650 C CA . ALA A 1 87 ? -12.719 2.588 21.859 1.00 88.25 87 ALA A CA 1
ATOM 651 C C . ALA A 1 87 ? -11.995 2.218 20.552 1.00 88.25 87 ALA A C 1
ATOM 653 O O . ALA A 1 87 ? -12.037 2.982 19.593 1.00 88.25 87 ALA A O 1
ATOM 654 N N . VAL A 1 88 ? -11.409 1.016 20.476 1.00 88.88 88 VAL A N 1
ATOM 655 C CA . VAL A 1 88 ? -10.740 0.530 19.255 1.00 88.88 88 VAL A CA 1
ATOM 656 C C . VAL A 1 88 ? -11.718 0.428 18.083 1.00 88.88 88 VAL A C 1
ATOM 658 O O . VAL A 1 88 ? -11.395 0.869 16.985 1.00 88.88 88 VAL A O 1
ATOM 661 N N . THR A 1 89 ? -12.928 -0.084 18.319 1.00 90.81 89 THR A N 1
ATOM 662 C CA . THR A 1 89 ? -13.954 -0.211 17.270 1.00 90.81 89 THR A CA 1
ATOM 663 C C . THR A 1 89 ? -14.327 1.156 16.692 1.00 90.81 89 THR A C 1
ATOM 665 O O . THR A 1 89 ? -14.294 1.340 15.479 1.00 90.81 89 THR A O 1
ATOM 668 N N . VAL A 1 90 ? -14.609 2.141 17.550 1.00 92.50 90 VAL A N 1
ATOM 669 C CA . VAL A 1 90 ? -14.969 3.500 17.113 1.00 92.50 90 VAL A CA 1
ATOM 670 C C . VAL A 1 90 ? -13.833 4.153 16.325 1.00 92.50 90 VAL A C 1
ATOM 672 O O . VAL A 1 90 ? -14.090 4.762 15.291 1.00 92.50 90 VAL A O 1
ATOM 675 N N . ILE A 1 91 ? -12.581 3.993 16.765 1.00 90.00 91 ILE A N 1
ATOM 676 C CA . ILE A 1 91 ? -11.420 4.537 16.049 1.00 90.00 91 ILE A CA 1
ATOM 677 C C . ILE A 1 91 ? -11.257 3.889 14.671 1.00 90.00 91 ILE A C 1
ATOM 679 O O . ILE A 1 91 ? -11.029 4.607 13.702 1.00 90.00 91 ILE A O 1
ATOM 683 N N . ILE A 1 92 ? -11.401 2.564 14.555 1.00 88.88 92 ILE A N 1
ATOM 684 C CA . ILE A 1 92 ? -11.290 1.865 13.264 1.00 88.88 92 ILE A CA 1
ATOM 685 C C . ILE A 1 92 ? -12.360 2.360 12.289 1.00 88.88 92 ILE A C 1
ATOM 687 O O . ILE A 1 92 ? -12.033 2.729 11.163 1.00 88.88 92 ILE A O 1
ATOM 691 N N . PHE A 1 93 ? -13.623 2.416 12.719 1.00 92.88 93 PHE A N 1
ATOM 692 C CA . PHE A 1 93 ? -14.705 2.915 11.869 1.00 92.88 93 PHE A CA 1
ATOM 693 C C . PHE A 1 93 ? -14.524 4.393 11.518 1.00 92.88 93 PHE A C 1
ATOM 695 O O . PHE A 1 93 ? -14.709 4.766 10.362 1.00 92.88 93 PHE A O 1
ATOM 702 N N . GLY A 1 94 ? -14.110 5.223 12.478 1.00 92.88 94 GLY A N 1
ATOM 703 C CA . GLY A 1 94 ? -13.818 6.636 12.243 1.00 92.88 94 GLY A CA 1
ATOM 704 C C . GLY A 1 94 ? -12.686 6.840 11.237 1.00 92.88 94 GLY A C 1
ATOM 705 O O . GLY A 1 94 ? -12.814 7.661 10.333 1.00 92.88 94 GLY A O 1
ATOM 706 N N . LEU A 1 95 ? -11.610 6.055 11.337 1.00 90.19 95 LEU A N 1
ATOM 707 C CA . LEU A 1 95 ? -10.492 6.097 10.398 1.00 90.19 95 LEU A CA 1
ATOM 708 C C . LEU A 1 95 ? -10.917 5.642 8.998 1.00 90.19 95 LEU A C 1
ATOM 710 O O . LEU A 1 95 ? -10.603 6.319 8.025 1.00 90.19 95 LEU A O 1
ATOM 714 N N . LEU A 1 96 ? -11.648 4.529 8.884 1.00 90.88 96 LEU A N 1
ATOM 715 C CA . LEU A 1 96 ? -12.156 4.041 7.597 1.00 90.88 96 LEU A CA 1
ATOM 716 C C . LEU A 1 96 ? -13.084 5.061 6.934 1.00 90.88 96 LEU A C 1
ATOM 718 O O . LEU A 1 96 ? -12.946 5.326 5.739 1.00 90.88 96 LEU A O 1
ATOM 722 N N . LEU A 1 97 ? -13.992 5.660 7.708 1.00 94.81 97 LEU A N 1
ATOM 723 C CA . LEU A 1 97 ? -14.884 6.713 7.233 1.00 94.81 97 LEU A CA 1
ATOM 724 C C . LEU A 1 97 ? -14.077 7.922 6.747 1.00 94.81 97 LEU A C 1
ATOM 726 O O . LEU A 1 97 ? -14.274 8.381 5.625 1.00 94.81 97 LEU A O 1
ATOM 730 N N . PHE A 1 98 ? -13.137 8.400 7.564 1.00 93.69 98 PHE A N 1
ATOM 731 C CA . PHE A 1 98 ? -12.284 9.536 7.232 1.00 93.69 98 PHE A CA 1
ATOM 732 C C . PHE A 1 98 ? -11.482 9.291 5.952 1.00 93.69 98 PHE A C 1
ATOM 734 O O . PHE A 1 98 ? -11.511 10.121 5.049 1.00 93.69 98 PHE A O 1
ATOM 741 N N . VAL A 1 99 ? -10.818 8.138 5.833 1.00 90.94 99 VAL A N 1
ATOM 742 C CA . VAL A 1 99 ? -10.038 7.769 4.643 1.00 90.94 99 VAL A CA 1
ATOM 743 C C . VAL A 1 99 ? -10.933 7.663 3.411 1.00 90.94 99 VAL A C 1
ATOM 745 O O . VAL A 1 99 ? -10.570 8.169 2.354 1.00 90.94 99 VAL A O 1
ATOM 748 N N . THR A 1 100 ? -12.115 7.059 3.533 1.00 91.31 100 THR A N 1
ATOM 749 C CA . THR A 1 100 ? -13.059 6.926 2.413 1.00 91.31 100 THR A CA 1
ATOM 750 C C . THR A 1 100 ? -13.530 8.291 1.920 1.00 91.31 100 THR A C 1
ATOM 752 O O . THR A 1 100 ? -13.479 8.562 0.721 1.00 91.31 100 THR A O 1
ATOM 755 N N . LEU A 1 101 ? -13.936 9.173 2.837 1.00 96.00 101 LEU A N 1
ATOM 756 C CA . LEU A 1 101 ? -14.347 10.538 2.506 1.00 96.00 101 LEU A CA 1
ATOM 757 C C . LEU A 1 101 ? -13.189 11.339 1.907 1.00 96.00 101 LEU A C 1
ATOM 759 O O . LEU A 1 101 ? -13.366 12.026 0.904 1.00 96.00 101 LEU A O 1
ATOM 763 N N . PHE A 1 102 ? -11.993 11.207 2.476 1.00 93.75 102 PHE A N 1
ATOM 764 C CA . PHE A 1 102 ? -10.789 11.853 1.969 1.00 93.75 102 PHE A CA 1
ATOM 765 C C . PHE A 1 102 ? -10.489 11.420 0.531 1.00 93.75 102 PHE A C 1
ATOM 767 O O . PHE A 1 102 ? -10.336 12.265 -0.345 1.00 93.75 102 PHE A O 1
ATOM 774 N N . ILE A 1 103 ? -10.480 10.114 0.259 1.00 91.31 103 ILE A N 1
ATOM 775 C CA . ILE A 1 103 ? -10.292 9.551 -1.084 1.00 91.31 103 ILE A CA 1
ATOM 776 C C . ILE A 1 103 ? -11.374 10.068 -2.040 1.00 91.31 103 ILE A C 1
ATOM 778 O O . ILE A 1 103 ? -11.052 10.520 -3.137 1.00 91.31 103 ILE A O 1
ATOM 782 N N . MET A 1 104 ? -12.642 10.043 -1.625 1.00 93.00 104 MET A N 1
ATOM 783 C CA . MET A 1 104 ? -13.773 10.494 -2.438 1.00 93.00 104 MET A CA 1
ATOM 784 C C . MET A 1 104 ? -13.683 11.979 -2.805 1.00 93.00 104 MET A C 1
ATOM 786 O O . MET A 1 104 ? -14.088 12.357 -3.899 1.00 93.00 104 MET A O 1
ATOM 790 N N . ILE A 1 105 ? -13.155 12.823 -1.921 1.00 96.00 105 ILE A N 1
ATOM 791 C CA . ILE A 1 105 ? -13.041 14.265 -2.162 1.00 96.00 105 ILE A CA 1
ATOM 792 C C . ILE A 1 105 ? -11.765 14.596 -2.943 1.00 96.00 105 ILE A C 1
ATOM 794 O O . ILE A 1 105 ? -11.798 15.429 -3.845 1.00 96.00 105 ILE A O 1
ATOM 798 N N . VAL A 1 106 ? -10.643 13.950 -2.618 1.00 94.31 106 VAL A N 1
ATOM 799 C CA . VAL A 1 106 ? -9.312 14.317 -3.122 1.00 94.31 106 VAL A CA 1
ATOM 800 C C . VAL A 1 106 ? -8.961 13.606 -4.429 1.00 94.31 106 VAL A C 1
ATOM 802 O O . VAL A 1 106 ? -8.386 14.229 -5.316 1.00 94.31 106 VAL A O 1
ATOM 805 N N . ILE A 1 107 ? -9.320 12.330 -4.614 1.00 90.69 107 ILE A N 1
ATOM 806 C CA . ILE A 1 107 ? -8.948 11.597 -5.837 1.00 90.69 107 ILE A CA 1
ATOM 807 C C . ILE A 1 107 ? -9.624 12.163 -7.096 1.00 90.69 107 ILE A C 1
ATOM 809 O O . ILE A 1 107 ? -8.912 12.373 -8.078 1.00 90.69 107 ILE A O 1
ATOM 813 N N . PRO A 1 108 ? -10.943 12.441 -7.137 1.00 89.94 108 PRO A N 1
ATOM 814 C CA . PRO A 1 108 ? -11.580 12.929 -8.359 1.00 89.94 108 PRO A CA 1
ATOM 815 C C . PRO A 1 108 ? -10.969 14.210 -8.944 1.00 89.94 108 PRO A C 1
ATOM 817 O O . PRO A 1 108 ? -10.732 14.221 -10.154 1.00 89.94 108 PRO A O 1
ATOM 820 N N . PRO A 1 109 ? -10.688 15.282 -8.173 1.00 92.19 109 PRO A N 1
ATOM 821 C CA . PRO A 1 109 ? -10.035 16.463 -8.728 1.00 92.19 109 PRO A CA 1
ATOM 822 C C . PRO A 1 109 ? -8.607 16.164 -9.192 1.00 92.19 109 PRO A C 1
ATOM 824 O O . PRO A 1 109 ? -8.239 16.633 -10.264 1.00 92.19 109 PRO A O 1
ATOM 827 N N . LEU A 1 110 ? -7.840 15.335 -8.472 1.00 88.12 110 LEU A N 1
ATOM 828 C CA . LEU A 1 110 ? -6.499 14.928 -8.909 1.00 88.12 110 LEU A CA 1
ATOM 829 C C . LEU A 1 110 ? -6.541 14.163 -10.237 1.00 88.12 110 LEU A C 1
ATOM 831 O O . LEU A 1 110 ? -5.779 14.465 -11.148 1.00 88.12 110 LEU A O 1
ATOM 835 N N . VAL A 1 111 ? -7.465 13.212 -10.388 1.00 84.62 111 VAL A N 1
ATOM 836 C CA . VAL A 1 111 ? -7.637 12.454 -11.637 1.00 84.62 111 VAL A CA 1
ATOM 837 C C . VAL A 1 111 ? -8.089 13.368 -12.768 1.00 84.62 111 VAL A C 1
ATOM 839 O O . VAL A 1 111 ? -7.576 13.255 -13.874 1.00 84.62 111 VAL A O 1
ATOM 842 N N . LYS A 1 112 ? -9.008 14.306 -12.512 1.00 87.12 112 LYS A N 1
ATOM 843 C CA . LYS A 1 112 ? -9.421 15.298 -13.514 1.00 87.12 112 LYS A CA 1
ATOM 844 C C . LYS A 1 112 ? -8.248 16.183 -13.951 1.00 87.12 112 LYS A C 1
ATOM 846 O O . LYS A 1 112 ? -8.101 16.401 -15.147 1.00 87.12 112 LYS A O 1
ATOM 851 N N . GLN A 1 113 ? -7.403 16.627 -13.017 1.00 84.06 113 GLN A N 1
ATOM 852 C CA . GLN A 1 113 ? -6.204 17.429 -13.297 1.00 84.06 113 GLN A CA 1
ATOM 853 C C . GLN A 1 113 ? -5.140 16.644 -14.077 1.00 84.06 113 GLN A C 1
ATOM 855 O O . GLN A 1 113 ? -4.542 17.160 -15.018 1.00 84.06 113 GLN A O 1
ATOM 860 N N . VAL A 1 114 ? -4.921 15.377 -13.722 1.00 83.75 114 VAL A N 1
ATOM 861 C CA . VAL A 1 114 ? -3.993 14.503 -14.452 1.00 83.75 114 VAL A CA 1
ATOM 862 C C . VAL A 1 114 ? -4.535 14.199 -15.845 1.00 83.75 114 VAL A C 1
ATOM 864 O O . VAL A 1 114 ? -3.795 14.308 -16.816 1.00 83.75 114 VAL A O 1
ATOM 867 N N . ASN A 1 115 ? -5.827 13.889 -15.972 1.00 80.88 115 ASN A N 1
ATOM 868 C CA . ASN A 1 115 ? -6.457 13.637 -17.264 1.00 80.88 115 ASN A CA 1
ATOM 869 C C . ASN A 1 115 ? -6.432 14.875 -18.163 1.00 80.88 115 ASN A C 1
ATOM 871 O O . ASN A 1 115 ? -6.213 14.713 -19.355 1.00 80.88 115 ASN A O 1
ATOM 875 N N . SER A 1 116 ? -6.595 16.091 -17.624 1.00 80.06 116 SER A N 1
ATOM 876 C CA . SER A 1 116 ? -6.495 17.319 -18.423 1.00 80.06 116 SER A CA 1
ATOM 877 C C . SER A 1 116 ? -5.063 17.597 -18.886 1.00 80.06 116 SER A C 1
ATOM 879 O O . SER A 1 116 ? -4.858 18.067 -20.004 1.00 80.06 116 SER A O 1
ATOM 881 N N . PHE A 1 117 ? -4.055 17.273 -18.069 1.00 79.69 117 PHE A N 1
ATOM 882 C CA . PHE A 1 117 ? -2.648 17.330 -18.477 1.00 79.69 117 PHE A CA 1
ATOM 883 C C . PHE A 1 117 ? -2.340 16.295 -19.568 1.00 79.69 117 PHE A C 1
ATOM 885 O O . PHE A 1 117 ? -1.775 16.625 -20.608 1.00 79.69 117 PHE A O 1
ATOM 892 N N . VAL A 1 118 ? -2.785 15.055 -19.365 1.00 78.31 118 VAL A N 1
ATOM 893 C CA . VAL A 1 118 ? -2.621 13.939 -20.302 1.00 78.31 118 VAL A CA 1
ATOM 894 C C . VAL A 1 118 ? -3.350 14.189 -21.626 1.00 78.31 118 VAL A C 1
ATOM 896 O O . VAL A 1 118 ? -2.800 13.890 -22.681 1.00 78.31 118 VAL A O 1
ATOM 899 N N . SER A 1 119 ? -4.552 14.770 -21.602 1.00 76.44 119 SER A N 1
ATOM 900 C CA . SER A 1 119 ? -5.309 15.095 -22.817 1.00 76.44 119 SER A CA 1
ATOM 901 C C . SER A 1 119 ? -4.717 16.272 -23.592 1.00 76.44 119 SER A C 1
ATOM 903 O O . SER A 1 119 ? -4.910 16.356 -24.799 1.00 76.44 119 SER A O 1
ATOM 905 N N . SER A 1 120 ? -3.996 17.169 -22.915 1.00 75.44 120 SER A N 1
ATOM 906 C CA . SER A 1 120 ? -3.323 18.319 -23.539 1.00 75.44 120 SER A CA 1
ATOM 907 C C . SER A 1 120 ? -1.906 17.982 -24.020 1.00 75.44 120 SER A C 1
ATOM 909 O O . SER A 1 120 ? -1.377 18.649 -24.905 1.00 75.44 120 SER A O 1
ATOM 911 N N . ALA A 1 121 ? -1.290 16.925 -23.483 1.00 75.69 121 ALA A N 1
ATOM 912 C CA . ALA A 1 121 ? 0.025 16.440 -23.896 1.00 75.69 121 ALA A CA 1
ATOM 913 C C . ALA A 1 121 ? 0.170 16.192 -25.416 1.00 75.69 121 ALA A C 1
ATOM 915 O O . ALA A 1 121 ? 1.170 16.654 -25.966 1.00 75.69 121 ALA A O 1
ATOM 916 N N . PRO A 1 122 ? -0.776 15.540 -26.131 1.00 70.31 122 PRO A N 1
ATOM 917 C CA . PRO A 1 122 ? -0.655 15.369 -27.581 1.00 70.31 122 PRO A CA 1
ATOM 918 C C . PRO A 1 122 ? -0.645 16.707 -28.327 1.00 70.31 122 PRO A C 1
ATOM 920 O O . PRO A 1 122 ? 0.174 16.885 -29.217 1.00 70.31 122 PRO A O 1
ATOM 923 N N . GLN A 1 123 ? -1.435 17.697 -27.895 1.00 75.25 123 GLN A N 1
ATOM 924 C CA . GLN A 1 123 ? -1.412 19.032 -28.506 1.00 75.25 123 GLN A CA 1
ATOM 925 C C . GLN A 1 123 ? -0.071 19.753 -28.305 1.00 75.25 123 GLN A C 1
ATOM 927 O O . GLN A 1 123 ? 0.375 20.487 -29.188 1.00 75.25 123 GLN A O 1
ATOM 932 N N . LEU A 1 124 ? 0.606 19.536 -27.170 1.00 70.75 124 LEU A N 1
ATOM 933 C CA . LEU A 1 124 ? 1.966 20.040 -26.953 1.00 70.75 124 LEU A CA 1
ATOM 934 C C . LEU A 1 124 ? 2.977 19.352 -27.883 1.00 70.75 124 LEU A C 1
ATOM 936 O O . LEU A 1 124 ? 3.862 20.019 -28.413 1.00 70.75 124 LEU A O 1
ATOM 940 N N . VAL A 1 125 ? 2.840 18.043 -28.112 1.00 71.06 125 VAL A N 1
ATOM 941 C CA . VAL A 1 125 ? 3.695 17.291 -29.046 1.00 71.06 125 VAL A CA 1
ATOM 942 C C . VAL A 1 125 ? 3.450 17.724 -30.496 1.00 71.06 125 VAL A C 1
ATOM 944 O O . VAL A 1 125 ? 4.408 17.950 -31.235 1.00 71.06 125 VAL A O 1
ATOM 947 N N . ASP A 1 126 ? 2.195 17.944 -30.884 1.00 72.00 126 ASP A N 1
ATOM 948 C CA . ASP A 1 126 ? 1.826 18.458 -32.208 1.00 72.00 126 ASP A CA 1
ATOM 949 C C . ASP A 1 126 ? 2.371 19.875 -32.439 1.00 72.00 126 ASP A C 1
ATOM 951 O O . ASP A 1 126 ? 2.893 20.185 -33.513 1.00 72.00 126 ASP A O 1
ATOM 955 N N . SER A 1 127 ? 2.345 20.718 -31.402 1.00 72.75 127 SER A N 1
ATOM 956 C CA . SER A 1 127 ? 2.933 22.064 -31.440 1.00 72.75 127 SER A CA 1
ATOM 957 C C . SER A 1 127 ? 4.458 22.028 -31.611 1.00 72.75 127 SER A C 1
ATOM 959 O O . SER A 1 127 ? 5.036 22.902 -32.257 1.00 72.75 127 SER A O 1
ATOM 961 N N . LEU A 1 128 ? 5.126 21.001 -31.073 1.00 70.12 128 LEU A N 1
ATOM 962 C CA . LEU A 1 128 ? 6.558 20.774 -31.273 1.00 70.12 128 LEU A CA 1
ATOM 963 C C . LEU A 1 128 ? 6.866 20.252 -32.687 1.00 70.12 128 LEU A C 1
ATOM 965 O O . LEU A 1 128 ? 7.868 20.670 -33.264 1.00 70.12 128 LEU A O 1
ATOM 969 N N . ARG A 1 129 ? 6.000 19.417 -33.286 1.00 67.62 129 ARG A N 1
ATOM 970 C CA . ARG A 1 129 ? 6.130 18.966 -34.691 1.00 67.62 129 ARG A CA 1
ATOM 971 C C . ARG A 1 129 ? 5.978 20.106 -35.696 1.00 67.62 129 ARG A C 1
ATOM 973 O O . ARG A 1 129 ? 6.666 20.110 -36.710 1.00 67.62 129 ARG A O 1
ATOM 980 N N . GLN A 1 130 ? 5.108 21.078 -35.422 1.00 70.75 130 GLN A N 1
ATOM 981 C CA . GLN A 1 130 ? 4.908 22.236 -36.304 1.00 70.75 130 GLN A CA 1
ATOM 982 C C . GLN A 1 130 ? 6.087 23.223 -36.299 1.00 70.75 130 GLN A C 1
ATOM 984 O O . GLN A 1 130 ? 6.160 24.103 -37.157 1.00 70.75 130 GLN A O 1
ATOM 989 N N . ASN A 1 131 ? 7.038 23.083 -35.371 1.00 75.44 131 ASN A N 1
ATOM 990 C CA . ASN A 1 131 ? 8.204 23.951 -35.302 1.00 75.44 131 ASN A CA 1
ATOM 991 C C . ASN A 1 131 ? 9.341 23.421 -36.197 1.00 75.44 131 ASN A C 1
ATOM 993 O O . ASN A 1 131 ? 9.894 22.345 -35.963 1.00 75.44 131 ASN A O 1
ATOM 997 N N . ALA A 1 132 ? 9.725 24.200 -37.212 1.00 68.56 132 ALA A N 1
ATOM 998 C CA . ALA A 1 132 ? 10.632 23.774 -38.286 1.00 68.56 132 ALA A CA 1
ATOM 999 C C . ALA A 1 132 ? 12.033 23.326 -37.817 1.00 68.56 132 ALA A C 1
ATOM 1001 O O . ALA A 1 132 ? 12.697 22.558 -38.513 1.00 68.56 132 ALA A O 1
ATOM 1002 N N . ASN A 1 133 ? 12.491 23.779 -36.646 1.00 70.56 133 ASN A N 1
ATOM 1003 C CA . ASN A 1 133 ? 13.772 23.356 -36.068 1.00 70.56 133 ASN A CA 1
ATOM 1004 C C . ASN A 1 133 ? 13.691 21.988 -35.372 1.00 70.56 133 ASN A C 1
ATOM 1006 O O . ASN A 1 133 ? 14.662 21.238 -35.376 1.00 70.56 133 ASN A O 1
ATOM 1010 N N . ILE A 1 134 ? 12.532 21.652 -34.801 1.00 67.62 134 ILE A N 1
ATOM 1011 C CA . ILE A 1 134 ? 12.297 20.401 -34.069 1.00 67.62 134 ILE A CA 1
ATOM 1012 C C . ILE A 1 134 ? 11.898 19.279 -35.041 1.00 67.62 134 ILE A C 1
ATOM 1014 O O . ILE A 1 134 ? 12.339 18.142 -34.884 1.00 67.62 134 ILE A O 1
ATOM 1018 N N . ALA A 1 135 ? 11.143 19.608 -36.096 1.00 67.31 135 ALA A N 1
ATOM 1019 C CA . ALA A 1 135 ? 10.788 18.675 -37.168 1.00 67.31 135 ALA A CA 1
ATOM 1020 C C . ALA A 1 135 ? 12.028 18.052 -37.838 1.00 67.31 135 ALA A C 1
ATOM 1022 O O . ALA A 1 135 ? 12.097 16.838 -38.007 1.00 67.31 135 ALA A O 1
ATOM 1023 N N . LYS A 1 136 ? 13.063 18.865 -38.100 1.00 69.06 136 LYS A N 1
ATOM 1024 C CA . LYS A 1 136 ? 14.339 18.402 -38.674 1.00 69.06 136 LYS A CA 1
ATOM 1025 C C . LYS A 1 136 ? 15.097 17.423 -37.769 1.00 69.06 136 LYS A C 1
ATOM 1027 O O . LYS A 1 136 ? 15.777 16.535 -38.271 1.00 69.06 136 LYS A O 1
ATOM 1032 N N . LEU A 1 137 ? 14.986 17.572 -36.445 1.00 67.25 137 LEU A N 1
ATOM 1033 C CA . LEU A 1 137 ? 15.567 16.631 -35.478 1.00 67.25 137 LEU A CA 1
ATOM 1034 C C . LEU A 1 137 ? 14.795 15.304 -35.439 1.00 67.25 137 LEU A C 1
ATOM 1036 O O . LEU A 1 137 ? 15.395 14.253 -35.209 1.00 67.25 137 LEU A O 1
ATOM 1040 N N . ASN A 1 138 ? 13.479 15.338 -35.670 1.00 71.50 138 ASN A N 1
ATOM 1041 C CA . ASN A 1 138 ? 12.670 14.126 -35.729 1.00 71.50 138 ASN A CA 1
ATOM 1042 C C . ASN A 1 138 ? 12.995 13.274 -36.960 1.00 71.50 138 ASN A C 1
ATOM 1044 O O . ASN A 1 138 ? 13.135 12.063 -36.818 1.00 71.50 138 ASN A O 1
ATOM 1048 N N . ASP A 1 139 ? 13.183 13.897 -38.125 1.00 68.88 139 ASP A N 1
ATOM 1049 C CA . ASP A 1 139 ? 13.503 13.186 -39.372 1.00 68.88 139 ASP A CA 1
ATOM 1050 C C . ASP A 1 139 ? 14.800 12.363 -39.280 1.00 68.88 139 ASP A C 1
ATOM 1052 O O . ASP A 1 139 ? 14.962 11.372 -39.988 1.00 68.88 139 ASP A O 1
ATOM 1056 N N . GLN A 1 140 ? 15.722 12.742 -38.387 1.00 68.81 140 GLN A N 1
ATOM 1057 C CA . GLN A 1 140 ? 17.025 12.093 -38.246 1.00 68.81 140 GLN A CA 1
ATOM 1058 C C . GLN A 1 140 ? 17.082 11.027 -37.134 1.00 68.81 140 GLN A C 1
ATOM 1060 O O . GLN A 1 140 ? 17.883 10.099 -37.235 1.00 68.81 140 GLN A O 1
ATOM 1065 N N . TYR A 1 141 ? 16.245 11.125 -36.091 1.00 68.06 141 TYR A N 1
ATOM 1066 C CA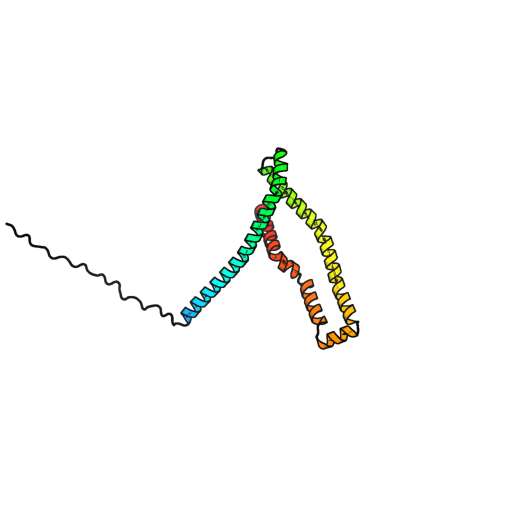 . TYR A 1 141 ? 16.329 10.254 -34.903 1.00 68.06 141 TYR A CA 1
ATOM 1067 C C . TYR A 1 141 ? 14.997 9.633 -34.437 1.00 68.06 141 TYR A C 1
ATOM 1069 O O . TYR A 1 141 ? 15.009 8.841 -33.496 1.00 68.06 141 TYR A O 1
ATOM 1077 N N . GLY A 1 142 ? 13.849 9.964 -35.045 1.00 72.94 142 GLY A N 1
ATOM 1078 C CA . GLY A 1 142 ? 12.538 9.382 -34.698 1.00 72.94 142 GLY A CA 1
ATOM 1079 C C . GLY A 1 142 ? 12.106 9.601 -33.238 1.00 72.94 142 GLY A C 1
ATOM 1080 O O . GLY A 1 142 ? 11.332 8.818 -32.676 1.00 72.94 142 GLY A O 1
ATOM 1081 N N . PHE A 1 143 ? 12.653 10.633 -32.588 1.00 72.81 143 PHE A N 1
ATOM 1082 C CA . PHE A 1 143 ? 12.476 10.904 -31.159 1.00 72.81 143 PHE A CA 1
ATOM 1083 C C . PHE A 1 143 ? 11.017 11.213 -30.799 1.00 72.81 143 PHE A C 1
ATOM 1085 O O . PHE A 1 143 ? 10.533 10.791 -29.749 1.00 72.81 143 PHE A O 1
ATOM 1092 N N . ILE A 1 144 ? 10.290 11.912 -31.676 1.00 72.25 144 ILE A N 1
ATOM 1093 C CA . ILE A 1 144 ? 8.888 12.262 -31.428 1.00 72.25 144 ILE A CA 1
ATOM 1094 C C . ILE A 1 144 ? 8.002 11.018 -31.531 1.00 72.25 144 ILE A C 1
ATOM 1096 O O . ILE A 1 144 ? 7.151 10.818 -30.669 1.00 72.25 144 ILE A O 1
ATOM 1100 N N . ASP A 1 145 ? 8.251 10.133 -32.499 1.00 75.62 145 ASP A N 1
ATOM 1101 C CA . ASP A 1 145 ? 7.442 8.922 -32.693 1.00 75.62 145 ASP A CA 1
ATOM 1102 C C . ASP A 1 145 ? 7.629 7.910 -31.545 1.00 75.62 145 ASP A C 1
ATOM 1104 O O . ASP A 1 145 ? 6.676 7.263 -31.095 1.00 75.62 145 ASP A O 1
ATOM 1108 N N . THR A 1 146 ? 8.845 7.804 -30.995 1.00 76.94 146 THR A N 1
ATOM 1109 C CA . THR A 1 146 ? 9.109 6.974 -29.805 1.00 76.94 146 THR A CA 1
ATOM 1110 C C . THR A 1 146 ? 8.487 7.551 -28.537 1.00 76.94 146 THR A C 1
ATOM 1112 O O . THR A 1 146 ? 7.978 6.788 -27.710 1.00 76.94 146 THR A O 1
ATOM 1115 N N . LEU A 1 147 ? 8.493 8.877 -28.376 1.00 76.75 147 LEU A N 1
ATOM 1116 C CA . LEU A 1 147 ? 7.810 9.543 -27.269 1.00 76.75 147 LEU A CA 1
ATOM 1117 C C . LEU A 1 147 ? 6.296 9.382 -27.359 1.00 76.75 147 LEU A C 1
ATOM 1119 O O . LEU A 1 147 ? 5.683 9.042 -26.352 1.00 76.75 147 LEU A O 1
ATOM 1123 N N . GLU A 1 148 ? 5.705 9.563 -28.539 1.00 76.12 148 GLU A N 1
ATOM 1124 C CA . GLU A 1 148 ? 4.269 9.398 -28.763 1.00 76.12 148 GLU A CA 1
ATOM 1125 C C . GLU A 1 148 ? 3.828 7.961 -28.467 1.00 76.12 148 GLU A C 1
ATOM 1127 O O . GLU A 1 148 ? 2.889 7.745 -27.701 1.00 76.12 148 GLU A O 1
ATOM 1132 N N . THR A 1 149 ? 4.561 6.969 -28.982 1.00 79.69 149 THR A N 1
ATOM 1133 C CA . THR A 1 149 ? 4.266 5.549 -28.743 1.00 79.69 149 THR A CA 1
ATOM 1134 C C . THR A 1 149 ? 4.336 5.207 -27.253 1.00 79.69 149 THR A C 1
ATOM 1136 O O . THR A 1 149 ? 3.436 4.552 -26.725 1.00 79.69 149 THR A O 1
ATOM 1139 N N . LYS A 1 150 ? 5.362 5.692 -26.537 1.00 77.19 150 LYS A N 1
ATOM 1140 C CA . LYS A 1 150 ? 5.489 5.473 -25.087 1.00 77.19 150 LYS A CA 1
ATOM 1141 C C . LYS A 1 150 ? 4.412 6.216 -24.299 1.00 77.19 150 LYS A C 1
ATOM 1143 O O . LYS A 1 150 ? 3.822 5.625 -23.403 1.00 77.19 150 LYS A O 1
ATOM 1148 N N . LEU A 1 151 ? 4.108 7.467 -24.640 1.00 77.00 151 LEU A N 1
ATOM 1149 C CA . LEU A 1 151 ? 3.021 8.230 -24.018 1.00 77.00 151 LEU A CA 1
ATOM 1150 C C . LEU A 1 151 ? 1.683 7.515 -24.196 1.00 77.00 151 LEU A C 1
ATOM 1152 O O . LEU A 1 151 ? 0.985 7.279 -23.211 1.00 77.00 151 LEU A O 1
ATOM 1156 N N . GLN A 1 152 ? 1.350 7.099 -25.419 1.00 75.75 152 GLN A N 1
ATOM 1157 C CA . GLN A 1 152 ? 0.120 6.364 -25.695 1.00 75.75 152 GLN A CA 1
ATOM 1158 C C . GLN A 1 152 ? 0.067 5.030 -24.945 1.00 75.75 152 GLN A C 1
ATOM 1160 O O . GLN A 1 152 ? -0.975 4.707 -24.379 1.00 75.75 152 GLN A O 1
ATOM 1165 N N . GLU A 1 153 ? 1.166 4.274 -24.886 1.00 78.62 153 GLU A N 1
ATOM 1166 C CA . GLU A 1 153 ? 1.228 3.012 -24.139 1.00 78.62 153 GLU A CA 1
ATOM 1167 C C . GLU A 1 153 ? 1.013 3.238 -22.632 1.00 78.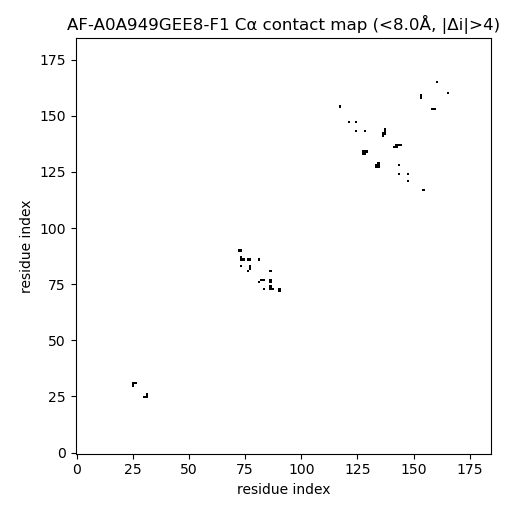62 153 GLU A C 1
ATOM 1169 O O . GLU A 1 153 ? 0.306 2.472 -21.977 1.00 78.62 153 GLU A O 1
ATOM 1174 N N . TRP A 1 154 ? 1.576 4.309 -22.068 1.00 74.44 154 TRP A N 1
ATOM 1175 C CA . TRP A 1 154 ? 1.483 4.616 -20.638 1.00 74.44 154 TRP A CA 1
ATOM 1176 C C . TRP A 1 154 ? 0.093 5.130 -20.247 1.00 74.44 154 TRP A C 1
ATOM 1178 O O . TRP A 1 154 ? -0.425 4.745 -19.196 1.00 74.44 154 TRP A O 1
ATOM 1188 N N . ILE A 1 155 ? -0.520 5.944 -21.112 1.00 73.62 155 ILE A N 1
ATOM 1189 C CA . ILE A 1 155 ? -1.863 6.504 -20.930 1.00 73.62 155 ILE A CA 1
ATOM 1190 C C . ILE A 1 155 ? -2.938 5.430 -21.146 1.00 73.62 155 ILE A C 1
ATOM 1192 O O . ILE A 1 155 ? -3.790 5.243 -20.279 1.00 73.62 155 ILE A O 1
ATOM 11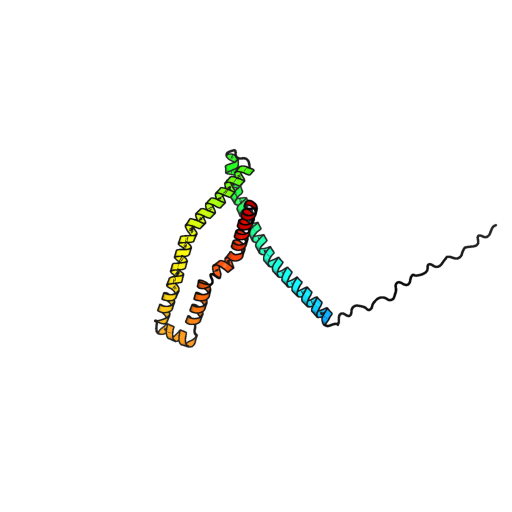96 N N . LYS A 1 156 ? -2.903 4.693 -22.268 1.00 70.88 156 LYS A N 1
ATOM 1197 C CA . LYS A 1 156 ? -3.948 3.712 -22.618 1.00 70.88 156 LYS A CA 1
ATOM 1198 C C . LYS A 1 156 ? -3.938 2.484 -21.718 1.00 70.88 156 LYS A C 1
ATOM 1200 O O . LYS A 1 156 ? -5.003 1.977 -21.386 1.00 70.88 156 LYS A O 1
ATOM 1205 N N . ASN A 1 157 ? -2.765 2.011 -21.298 1.00 66.50 157 ASN A N 1
ATOM 1206 C CA . ASN A 1 157 ? -2.695 0.773 -20.519 1.00 66.50 157 ASN A CA 1
ATOM 1207 C C . ASN A 1 157 ? -2.902 0.996 -19.016 1.00 66.50 157 ASN A C 1
ATOM 1209 O O . ASN A 1 157 ? -2.937 0.023 -18.262 1.00 66.50 157 ASN A O 1
ATOM 1213 N N . GLY A 1 158 ? -2.975 2.253 -18.546 1.00 63.66 158 GLY A N 1
ATOM 1214 C CA . GLY A 1 158 ? -3.046 2.568 -17.113 1.00 63.66 158 GLY A CA 1
ATOM 1215 C C . GLY A 1 158 ? -1.912 1.919 -16.307 1.00 63.66 158 GLY A C 1
ATOM 1216 O O . GLY A 1 158 ? -2.041 1.709 -15.100 1.00 63.66 158 GLY A O 1
ATOM 1217 N N . LYS A 1 159 ? -0.810 1.565 -16.988 1.00 65.94 159 LYS A N 1
ATOM 1218 C CA . LYS A 1 159 ? 0.236 0.648 -16.514 1.00 65.94 159 LYS A CA 1
ATOM 1219 C C . LYS A 1 159 ? 0.924 1.189 -15.267 1.00 65.94 159 LYS A C 1
ATOM 1221 O O . LYS A 1 159 ? 1.345 0.412 -14.421 1.00 65.94 159 LYS A O 1
ATOM 1226 N N . LEU A 1 160 ? 0.982 2.511 -15.115 1.00 64.25 160 LEU A N 1
ATOM 1227 C CA . LEU A 1 160 ? 1.501 3.174 -13.920 1.00 64.25 160 LEU A CA 1
ATOM 1228 C C . LEU A 1 160 ? 0.634 2.918 -12.685 1.00 64.25 160 LEU A C 1
ATOM 1230 O O . LEU A 1 160 ? 1.151 2.559 -11.631 1.00 64.25 160 LEU A O 1
ATOM 1234 N N . VAL A 1 161 ? -0.686 3.050 -12.820 1.00 65.31 161 VAL A N 1
ATOM 1235 C CA . VAL A 1 161 ? -1.623 2.862 -11.706 1.00 65.31 161 VAL A CA 1
ATOM 1236 C C . VAL A 1 161 ? -1.709 1.382 -11.338 1.00 65.31 161 VAL A C 1
ATOM 1238 O O . VAL A 1 161 ? -1.638 1.026 -10.163 1.00 65.31 161 VAL A O 1
ATOM 1241 N N . THR A 1 162 ? -1.798 0.500 -12.334 1.00 65.81 162 THR A N 1
ATOM 1242 C CA . THR A 1 162 ? -1.909 -0.947 -12.110 1.00 65.81 162 THR A CA 1
ATOM 1243 C C . THR A 1 162 ? -0.598 -1.586 -11.652 1.00 65.81 162 THR A C 1
ATOM 1245 O O . THR A 1 162 ? -0.647 -2.498 -10.834 1.00 65.81 162 THR A O 1
ATOM 1248 N N . SER A 1 163 ? 0.571 -1.101 -12.086 1.00 65.62 163 SER A N 1
ATOM 1249 C CA . SER A 1 163 ? 1.864 -1.665 -11.657 1.00 65.6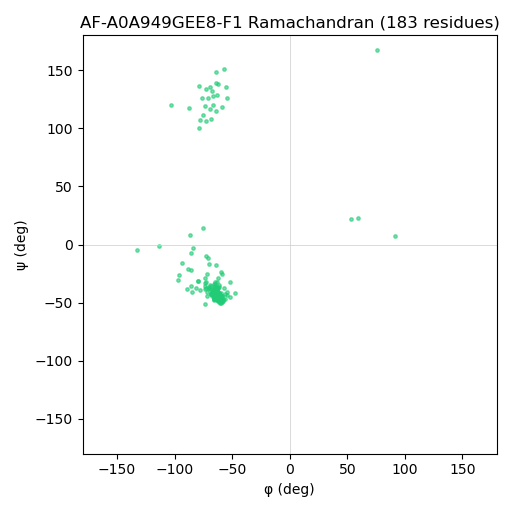2 163 SER A CA 1
ATOM 1250 C C . SER A 1 163 ? 2.324 -1.142 -10.294 1.00 65.62 163 SER A C 1
ATOM 1252 O O . SER A 1 163 ? 2.866 -1.916 -9.513 1.00 65.62 163 SER A O 1
ATOM 1254 N N . ALA A 1 164 ? 2.090 0.137 -9.970 1.00 64.75 164 ALA A N 1
ATOM 1255 C CA . ALA A 1 164 ? 2.506 0.706 -8.682 1.00 64.75 164 ALA A CA 1
ATOM 1256 C C . ALA A 1 164 ? 1.549 0.354 -7.527 1.00 64.75 164 ALA A C 1
ATOM 1258 O O . ALA A 1 164 ? 1.992 0.192 -6.393 1.00 64.75 164 ALA A O 1
ATOM 1259 N N . PHE A 1 165 ? 0.247 0.196 -7.804 1.00 66.56 165 PHE A N 1
ATOM 1260 C CA . PHE A 1 165 ? -0.772 -0.083 -6.781 1.00 66.56 165 PHE A CA 1
ATOM 1261 C C . PHE A 1 165 ? -1.426 -1.469 -6.899 1.00 66.56 165 PHE A C 1
ATOM 1263 O O . PHE A 1 165 ? -2.250 -1.824 -6.054 1.00 66.56 165 PHE A O 1
ATOM 1270 N N . GLY A 1 166 ? -1.068 -2.282 -7.900 1.00 67.94 166 GLY A N 1
ATOM 1271 C CA . GLY A 1 166 ? -1.711 -3.575 -8.179 1.00 67.94 166 GLY A CA 1
ATOM 1272 C C . GLY A 1 166 ? -1.690 -4.561 -7.011 1.00 67.94 166 GLY A C 1
ATOM 1273 O O . GLY A 1 166 ? -2.693 -5.226 -6.759 1.00 67.94 166 GLY A O 1
ATOM 1274 N N . GLY A 1 167 ? -0.596 -4.599 -6.242 1.00 66.88 167 GLY A N 1
ATOM 1275 C CA . GLY A 1 167 ? -0.486 -5.458 -5.057 1.00 66.88 167 GLY A CA 1
ATOM 1276 C C . GLY A 1 167 ? -1.459 -5.069 -3.937 1.00 66.88 167 GLY A C 1
ATOM 1277 O O . GLY A 1 167 ? -2.118 -5.931 -3.363 1.00 66.88 167 GLY A O 1
ATOM 1278 N N . VAL A 1 168 ? -1.614 -3.771 -3.660 1.00 67.69 168 VAL A N 1
ATOM 1279 C CA . VAL A 1 168 ? -2.493 -3.276 -2.583 1.00 67.69 168 VAL A CA 1
ATOM 1280 C C . VAL A 1 168 ? -3.966 -3.311 -3.008 1.00 67.69 168 VAL A C 1
ATOM 1282 O O . VAL A 1 168 ? -4.825 -3.720 -2.227 1.00 67.69 168 VAL A O 1
ATOM 1285 N N . LEU A 1 169 ? -4.266 -2.963 -4.265 1.00 71.38 169 LEU A N 1
ATOM 1286 C CA . LEU A 1 169 ? -5.619 -3.047 -4.828 1.00 71.38 169 LEU A CA 1
ATOM 1287 C C . LEU A 1 169 ? -6.119 -4.495 -4.922 1.00 71.38 169 LEU A C 1
ATOM 1289 O O . LEU A 1 169 ? -7.294 -4.751 -4.661 1.00 71.38 169 LEU A O 1
ATOM 1293 N N . GLY A 1 170 ? -5.241 -5.442 -5.268 1.00 71.31 170 GLY A N 1
ATOM 1294 C CA . GLY A 1 170 ? -5.572 -6.867 -5.318 1.00 71.31 170 GLY A CA 1
ATOM 1295 C C . GLY A 1 170 ? -5.940 -7.431 -3.944 1.00 71.31 170 GLY A C 1
ATOM 1296 O O . GLY A 1 170 ? -6.972 -8.088 -3.802 1.00 71.31 170 GLY A O 1
ATOM 1297 N N . VAL A 1 171 ? -5.152 -7.107 -2.913 1.00 72.12 171 VAL A N 1
ATOM 1298 C CA . VAL A 1 171 ? -5.437 -7.517 -1.528 1.00 72.12 171 VAL A CA 1
ATOM 1299 C C . VAL A 1 171 ? -6.730 -6.876 -1.015 1.00 72.12 171 VAL A C 1
ATOM 1301 O O . VAL A 1 171 ? -7.570 -7.576 -0.452 1.00 72.12 171 VAL A O 1
ATOM 1304 N N . GLY A 1 172 ? -6.946 -5.579 -1.269 1.00 71.75 172 GLY A N 1
ATOM 1305 C CA . GLY A 1 172 ? -8.171 -4.882 -0.864 1.00 71.75 172 GLY A CA 1
ATOM 1306 C C . GLY A 1 172 ? -9.440 -5.493 -1.468 1.00 71.75 172 GLY A C 1
ATOM 1307 O O . GLY A 1 172 ? -10.410 -5.738 -0.753 1.00 71.75 172 GLY A O 1
ATOM 1308 N N . LYS A 1 173 ? -9.419 -5.822 -2.768 1.00 80.50 173 LYS A N 1
ATOM 1309 C CA . LYS A 1 173 ? -10.539 -6.503 -3.440 1.00 80.50 173 LYS A CA 1
ATOM 1310 C C . LYS A 1 173 ? -10.796 -7.901 -2.878 1.00 80.50 173 LYS A C 1
ATOM 1312 O O . LYS A 1 173 ? -11.953 -8.269 -2.700 1.00 80.50 173 LYS A O 1
ATOM 1317 N N . SER A 1 174 ? -9.741 -8.658 -2.579 1.00 78.44 174 SER A N 1
ATOM 1318 C CA . SER A 1 174 ? -9.855 -10.020 -2.045 1.00 78.44 174 SER A CA 1
ATOM 1319 C C . SER A 1 174 ? -10.505 -10.048 -0.657 1.00 78.44 174 SER A C 1
ATOM 1321 O O . SER A 1 174 ? -11.418 -10.835 -0.421 1.00 78.44 174 SER A O 1
ATOM 1323 N N . VAL A 1 175 ? -10.119 -9.134 0.242 1.00 76.94 175 VAL A N 1
ATOM 1324 C CA . VAL A 1 175 ? -10.706 -9.050 1.592 1.00 76.94 175 VAL A CA 1
ATOM 1325 C C . VAL A 1 175 ? -12.179 -8.642 1.541 1.00 76.94 175 VAL A C 1
ATOM 1327 O O . VAL A 1 175 ? -12.999 -9.256 2.217 1.00 76.94 175 VAL A O 1
ATOM 1330 N N . ILE A 1 176 ? -12.530 -7.644 0.724 1.00 81.00 176 ILE A N 1
ATOM 1331 C CA . ILE A 1 176 ? -13.922 -7.186 0.570 1.00 81.00 176 ILE A CA 1
ATOM 1332 C C . ILE A 1 176 ? -14.785 -8.286 -0.062 1.00 81.00 176 ILE A C 1
ATOM 1334 O O . ILE A 1 176 ? -15.884 -8.562 0.407 1.00 81.00 176 ILE A O 1
ATOM 1338 N N . SER A 1 177 ? -14.279 -8.953 -1.103 1.00 81.31 177 SER A N 1
ATOM 1339 C CA . SER A 1 177 ? -14.987 -10.065 -1.740 1.00 81.31 177 SER A CA 1
ATOM 1340 C C . SER A 1 177 ? -15.157 -11.245 -0.785 1.00 81.31 177 SER A C 1
ATOM 1342 O O . SER A 1 177 ? -16.224 -11.853 -0.762 1.00 81.31 177 SER A O 1
ATOM 1344 N N . GLY A 1 178 ? -14.134 -11.566 0.012 1.00 81.94 178 GLY A N 1
ATOM 1345 C CA . GLY A 1 178 ? -14.170 -12.660 0.980 1.00 81.94 178 GLY A CA 1
ATOM 1346 C C . GLY A 1 178 ? -15.204 -12.431 2.078 1.00 81.94 178 GLY A C 1
ATOM 1347 O O . GLY A 1 178 ? -16.018 -13.312 2.334 1.00 81.94 178 GLY A O 1
ATOM 1348 N N . THR A 1 179 ? -15.237 -11.234 2.671 1.00 81.38 179 THR A N 1
ATOM 1349 C CA . THR A 1 179 ? -16.189 -10.911 3.747 1.00 81.38 179 THR A CA 1
ATOM 1350 C C . THR A 1 179 ? -17.630 -10.799 3.252 1.00 81.38 179 THR A C 1
ATOM 1352 O O . THR A 1 179 ? -18.541 -11.278 3.925 1.00 81.38 179 THR A O 1
ATOM 1355 N N . ILE A 1 180 ? -17.858 -10.232 2.063 1.00 85.50 180 ILE A N 1
ATOM 1356 C CA . ILE A 1 180 ? -19.200 -10.177 1.460 1.00 85.50 180 ILE A CA 1
ATOM 1357 C C . ILE A 1 180 ? -19.682 -11.583 1.095 1.00 85.50 180 ILE A C 1
ATOM 1359 O O . ILE A 1 180 ? -20.839 -11.907 1.348 1.00 85.50 180 ILE A O 1
ATOM 1363 N N . SER A 1 181 ? -18.804 -12.446 0.575 1.00 84.56 181 SER A N 1
ATOM 1364 C CA . SER A 1 181 ? -19.162 -13.836 0.260 1.00 84.56 181 SER A CA 1
ATOM 1365 C C . SER A 1 181 ? -19.569 -14.609 1.516 1.00 84.56 181 SER A C 1
ATOM 1367 O O . SER A 1 181 ? -20.574 -15.306 1.490 1.00 84.56 181 SER A O 1
ATOM 1369 N N . THR A 1 182 ? -18.863 -14.421 2.639 1.00 85.44 182 THR A N 1
ATOM 1370 C CA . THR A 1 182 ? -19.235 -15.034 3.930 1.00 85.44 182 THR A CA 1
ATOM 1371 C C . THR A 1 182 ? -20.494 -14.453 4.574 1.00 85.44 182 THR A C 1
ATOM 1373 O O . THR A 1 182 ? -21.020 -15.055 5.498 1.00 85.44 182 THR A O 1
ATOM 1376 N N . LEU A 1 183 ? -20.945 -13.269 4.151 1.00 82.75 183 LEU A N 1
ATOM 1377 C CA . LEU A 1 183 ? -22.205 -12.668 4.608 1.00 82.75 183 LEU A CA 1
ATOM 1378 C C . LEU A 1 183 ? -23.383 -12.990 3.676 1.00 82.75 183 LEU A C 1
ATOM 1380 O O . LEU A 1 183 ? -24.529 -12.761 4.053 1.00 82.75 183 LEU A O 1
ATOM 1384 N N . THR A 1 184 ? -23.100 -13.453 2.456 1.00 85.88 184 THR A N 1
ATOM 1385 C CA . THR A 1 184 ? -24.105 -13.749 1.423 1.00 85.88 184 THR A CA 1
ATOM 1386 C C . THR A 1 184 ? -24.473 -15.234 1.381 1.00 85.88 184 THR A C 1
ATOM 1388 O O . THR A 1 184 ? -25.598 -15.559 1.009 1.00 85.88 184 THR A O 1
ATOM 1391 N N . ILE A 1 185 ? -23.535 -16.119 1.732 1.00 65.31 185 ILE A N 1
ATOM 1392 C CA . ILE A 1 185 ? -23.753 -17.567 1.893 1.00 65.31 185 ILE A CA 1
ATOM 1393 C C . ILE A 1 185 ? -24.167 -17.837 3.338 1.00 65.31 185 ILE A C 1
ATOM 1395 O O . ILE A 1 185 ? -25.137 -18.600 3.529 1.00 65.31 185 ILE A O 1
#

Sequence (185 aa):
MAILRKKPAKSIPTEDFGVSGQPINRNNPFYFGFLAATGAITALTLMRALASASQVFVLIIISLFFAMGLNPAVSALQNKGLSRKKAVTVIIFGLLLFVTLFIMIVIPPLVKQVNSFVSSAPQLVDSLRQNANIAKLNDQYGFIDTLETKLQEWIKNGKLVTSAFGGVLGVGKSVISGTISTLTI

Mean predicted aligned error: 15.3 Å

Solvent-accessible surface area (backbone atoms only — not comparable to full-atom values): 10798 Å² total; per-residue (Å²): 139,82,85,81,79,80,78,80,83,80,81,79,83,80,78,82,86,66,80,82,72,82,76,86,69,77,84,42,70,65,59,50,51,52,53,51,50,54,48,48,53,51,51,54,51,48,53,51,50,54,58,53,48,54,56,49,53,53,52,50,52,52,48,50,52,48,53,63,66,42,46,61,61,37,47,58,38,33,76,72,73,37,55,71,70,56,21,49,51,52,49,53,54,50,49,53,51,50,51,51,52,49,48,66,64,53,46,58,58,51,50,52,53,51,48,53,50,60,67,45,46,59,59,54,52,52,57,44,55,72,34,76,75,51,36,60,54,31,80,77,65,47,56,59,62,54,47,50,52,50,51,50,52,47,64,75,62,42,46,65,61,50,66,76,40,38,72,61,54,50,52,53,53,49,54,54,52,52,55,50,49,69,73,71,109